Protein AF-A0A645DAQ2-F1 (afdb_monomer_lite)

Sequence (204 aa):
MEKQSRIVRIVEQVYRLVIGSLLYWKTLVFSGGLYGFVDAADRLMAFLSSGEPIVADKTESLPYRKLLSFIWCALCSIFLAGDLYIANDKDTEVTLFLWITATTAFVLYHIFLVTLIVLEKENERPLSNRMHYAQTLDHMFRNPTKCVYIMVLSGSAVLVGFFNPILFVFLVPGLYWWLVTKGMGQQKKQFKKEVQCDKLHPYQ

Foldseek 3Di:
DDPDDPVNVVVVLQVLLLVLLVQLVVQCVVCPNLLRNLVSLLQSLVCLQPVDNDDDDDDPDQVCSNVLSVVRVVLVVQLVVLVVVCVVVPPNPVSVVSNVVSVVVNLVSQLLSLLLSLVCVVDPDPDPSVVSSVVSVVVCVVCVVLSVVLSVLVVVLVVCCVVPVPCSSRRNVSVSSVCNCVSVPVVVVSVVVVVVVVVVPDDD

Structure (mmCIF, N/CA/C/O backbone):
data_AF-A0A645DAQ2-F1
#
_entry.id   AF-A0A645DAQ2-F1
#
loop_
_atom_site.group_PDB
_atom_site.id
_atom_site.type_symbol
_atom_site.label_atom_id
_atom_site.label_alt_id
_atom_site.label_comp_id
_atom_site.label_asym_id
_atom_site.label_entity_id
_atom_site.label_seq_id
_atom_site.pdbx_PDB_ins_code
_atom_site.Cartn_x
_atom_site.Cartn_y
_atom_site.Cartn_z
_atom_site.occupancy
_atom_site.B_iso_or_equiv
_atom_site.auth_seq_id
_atom_site.auth_comp_id
_atom_site.auth_asym_id
_atom_site.auth_atom_id
_atom_site.pdbx_PDB_model_num
ATOM 1 N N . MET A 1 1 ? -19.516 -5.537 36.846 1.00 40.41 1 MET A N 1
ATOM 2 C CA . MET A 1 1 ? -18.638 -5.338 35.672 1.00 40.41 1 MET A CA 1
ATOM 3 C C . MET A 1 1 ? -17.531 -6.377 35.729 1.00 40.41 1 MET A C 1
ATOM 5 O O . MET A 1 1 ? -16.583 -6.202 36.487 1.00 40.41 1 MET A O 1
ATOM 9 N N . GLU A 1 2 ? -17.677 -7.494 35.016 1.00 44.38 2 GLU A N 1
ATOM 10 C CA . GLU A 1 2 ? -16.616 -8.502 34.940 1.00 44.38 2 GLU A CA 1
ATOM 11 C C . GLU A 1 2 ? -15.382 -7.902 34.260 1.00 44.38 2 GLU A C 1
ATOM 13 O O . GLU A 1 2 ? -15.456 -7.338 33.166 1.00 44.38 2 GLU A O 1
ATOM 18 N N . LYS A 1 3 ? -14.225 -7.998 34.924 1.00 49.91 3 LYS A N 1
ATOM 19 C CA . LYS A 1 3 ? -12.931 -7.687 34.315 1.00 49.91 3 LYS A CA 1
ATOM 20 C C . LYS A 1 3 ? -12.684 -8.723 33.220 1.00 49.91 3 LYS A C 1
ATOM 22 O O . LYS A 1 3 ? -12.130 -9.780 33.500 1.00 49.91 3 LYS A O 1
ATOM 27 N N . GLN A 1 4 ? -13.081 -8.417 31.985 1.00 57.81 4 GLN A N 1
ATOM 28 C CA . GLN A 1 4 ? -12.643 -9.171 30.810 1.00 57.81 4 GLN A CA 1
ATOM 29 C C . GLN A 1 4 ? -11.131 -9.412 30.912 1.00 57.81 4 GLN A C 1
ATOM 31 O O . GLN A 1 4 ? -10.344 -8.463 31.023 1.00 57.81 4 GLN A O 1
ATOM 36 N N . SER A 1 5 ? -10.736 -10.686 30.909 1.00 70.44 5 SER A N 1
ATOM 37 C CA . SER A 1 5 ? -9.334 -11.093 30.950 1.00 70.44 5 SER A CA 1
ATOM 38 C C . SER A 1 5 ? -8.563 -10.437 29.800 1.00 70.44 5 SER A C 1
ATOM 40 O O . SER A 1 5 ? -9.063 -10.350 28.676 1.00 70.44 5 SER A O 1
ATOM 42 N N . ARG A 1 6 ? -7.322 -9.994 30.057 1.00 70.88 6 ARG A N 1
ATOM 43 C CA . ARG A 1 6 ? -6.424 -9.442 29.019 1.00 70.88 6 ARG A CA 1
ATOM 44 C C . ARG A 1 6 ? -6.315 -10.367 27.806 1.00 70.88 6 ARG A C 1
ATOM 46 O O . ARG A 1 6 ? -6.192 -9.879 26.691 1.00 70.88 6 ARG A O 1
ATOM 53 N N . ILE A 1 7 ? -6.389 -11.677 28.032 1.00 75.62 7 ILE A N 1
ATOM 54 C CA . ILE A 1 7 ? -6.308 -12.697 26.985 1.00 75.62 7 ILE A CA 1
ATOM 55 C C . ILE A 1 7 ? -7.523 -12.610 26.058 1.00 75.62 7 ILE A C 1
ATOM 57 O O . ILE A 1 7 ? -7.355 -12.593 24.845 1.00 75.62 7 ILE A O 1
ATOM 61 N N . VAL A 1 8 ? -8.728 -12.461 26.615 1.00 76.06 8 VAL A N 1
ATOM 62 C CA . VAL A 1 8 ? -9.973 -12.347 25.835 1.00 76.06 8 VAL A CA 1
ATOM 63 C C . VAL A 1 8 ? -9.928 -11.118 24.927 1.00 76.06 8 VAL A C 1
ATOM 65 O O . VAL A 1 8 ? -10.218 -11.230 23.741 1.00 76.06 8 VAL A O 1
ATOM 68 N N . ARG A 1 9 ? -9.444 -9.976 25.436 1.00 72.88 9 ARG A N 1
ATOM 69 C CA . ARG A 1 9 ? -9.279 -8.756 24.624 1.00 72.88 9 ARG A CA 1
ATOM 70 C C . ARG A 1 9 ? -8.268 -8.921 23.491 1.00 72.88 9 ARG A C 1
ATOM 72 O O . ARG A 1 9 ? -8.482 -8.395 22.406 1.00 72.88 9 ARG A O 1
ATOM 79 N N . ILE A 1 10 ? -7.165 -9.633 23.732 1.00 78.50 10 ILE A N 1
ATOM 80 C CA . ILE A 1 10 ? -6.154 -9.895 22.697 1.00 78.50 10 ILE A CA 1
ATOM 81 C C . ILE A 1 10 ? -6.738 -10.795 21.607 1.00 78.50 10 ILE A C 1
ATOM 83 O O . ILE A 1 10 ? -6.571 -10.503 20.427 1.00 78.50 10 ILE A O 1
ATOM 87 N N . VAL A 1 11 ? -7.446 -11.859 21.989 1.00 79.50 11 VAL A N 1
ATOM 88 C CA . VAL A 1 11 ? -8.075 -12.787 21.038 1.00 79.50 11 VAL A CA 1
ATOM 89 C C . VAL A 1 11 ? -9.124 -12.069 20.190 1.00 79.50 11 VAL A C 1
ATOM 91 O O . VAL A 1 11 ? -9.118 -12.205 18.970 1.00 79.50 11 VAL A O 1
ATOM 94 N N . GLU A 1 12 ? -9.967 -11.246 20.810 1.00 78.31 12 GLU A N 1
ATOM 95 C CA . GLU A 1 12 ? -10.977 -10.443 20.117 1.00 78.31 12 GLU A CA 1
ATOM 96 C C . GLU A 1 12 ? -10.342 -9.439 19.142 1.00 78.31 12 GLU A C 1
ATOM 98 O O . GLU A 1 12 ? -10.800 -9.269 18.010 1.00 78.31 12 GLU A O 1
ATOM 103 N N . GLN A 1 13 ? -9.219 -8.833 19.531 1.00 77.88 13 GLN A N 1
ATOM 104 C CA . GLN A 1 13 ? -8.477 -7.924 18.668 1.00 77.88 13 GLN A CA 1
ATOM 105 C C . GLN A 1 13 ? -7.838 -8.650 17.476 1.00 77.88 13 GLN A C 1
ATOM 107 O O . GLN A 1 13 ? -7.937 -8.163 16.353 1.00 77.88 13 GLN A O 1
ATOM 112 N N . VAL A 1 14 ? -7.233 -9.824 17.685 1.00 80.44 14 VAL A N 1
ATOM 113 C CA . VAL A 1 14 ? -6.694 -10.656 16.595 1.00 80.44 14 VAL A CA 1
ATOM 114 C C . VAL A 1 14 ? -7.811 -11.086 15.649 1.00 80.44 14 VAL A C 1
ATOM 116 O O . VAL A 1 14 ? -7.672 -10.943 14.437 1.00 80.44 14 VAL A O 1
ATOM 119 N N . TYR A 1 15 ? -8.946 -11.532 16.185 1.00 82.50 15 TYR A N 1
ATOM 120 C CA . TYR A 1 15 ? -10.118 -11.901 15.396 1.00 82.50 15 TYR A CA 1
ATOM 121 C C . TYR A 1 15 ? -10.610 -10.738 14.522 1.00 82.50 15 TYR A C 1
ATOM 123 O O . TYR A 1 15 ? -10.845 -10.909 13.325 1.00 82.50 15 TYR A O 1
ATOM 131 N N . ARG A 1 16 ? -10.662 -9.523 15.081 1.00 78.56 16 ARG A N 1
ATOM 132 C CA . ARG A 1 16 ? -11.023 -8.308 14.339 1.00 78.56 16 ARG A CA 1
ATOM 133 C C . ARG A 1 16 ? -10.022 -7.986 13.225 1.00 78.56 16 ARG A C 1
ATOM 135 O O . ARG A 1 16 ? -10.440 -7.592 12.139 1.00 78.56 16 ARG A O 1
ATOM 142 N N . LEU A 1 17 ? -8.721 -8.194 13.441 1.00 84.19 17 LEU A N 1
ATOM 143 C CA . LEU A 1 17 ? -7.705 -8.027 12.389 1.00 84.19 17 LEU A CA 1
ATOM 144 C C . LEU A 1 17 ? -7.854 -9.068 11.272 1.00 84.19 17 LEU A C 1
ATOM 146 O O . LEU A 1 17 ? -7.689 -8.728 10.099 1.00 84.19 17 LEU A O 1
ATOM 150 N N . VAL A 1 18 ? -8.203 -10.309 11.617 1.00 84.62 18 VAL A N 1
ATOM 151 C CA . VAL A 1 18 ? -8.418 -11.378 10.633 1.00 84.62 18 VAL A CA 1
ATOM 152 C C . VAL A 1 18 ? -9.645 -11.095 9.772 1.00 84.62 18 VAL A C 1
ATOM 154 O O . VAL A 1 18 ? -9.551 -11.107 8.544 1.00 84.62 18 VAL A O 1
ATOM 157 N N . ILE A 1 19 ? -10.780 -10.751 10.387 1.00 84.06 19 ILE A N 1
ATOM 158 C CA . ILE A 1 19 ? -11.988 -10.360 9.644 1.00 84.06 19 ILE A CA 1
ATOM 159 C C . ILE A 1 19 ? -11.724 -9.128 8.787 1.00 84.06 19 ILE A C 1
ATOM 161 O O . ILE A 1 19 ? -12.122 -9.097 7.625 1.00 84.06 19 ILE A O 1
ATOM 165 N N . GLY A 1 20 ? -11.030 -8.128 9.333 1.00 81.25 20 GLY A N 1
ATOM 166 C CA . GLY A 1 20 ? -10.657 -6.936 8.583 1.00 81.25 20 GLY A CA 1
ATOM 167 C C . GLY A 1 20 ? -9.831 -7.280 7.342 1.00 81.25 20 GLY A C 1
ATOM 168 O O . GLY A 1 20 ? -10.117 -6.795 6.250 1.00 81.25 20 GLY A O 1
ATOM 169 N N . SER A 1 21 ? -8.862 -8.186 7.472 1.00 84.44 21 SER A N 1
ATOM 170 C CA . SER A 1 21 ? -8.055 -8.649 6.337 1.00 84.44 21 SER A CA 1
ATOM 171 C C . SER A 1 21 ? -8.902 -9.360 5.281 1.00 84.44 21 SER A C 1
ATOM 173 O O . SER A 1 21 ? -8.777 -9.069 4.093 1.00 84.44 21 SER A O 1
ATOM 175 N N . LEU A 1 22 ? -9.823 -10.233 5.697 1.00 85.56 22 LEU A N 1
ATOM 176 C CA . LEU A 1 22 ? -10.758 -10.893 4.780 1.00 85.56 22 LEU A CA 1
ATOM 177 C C . LEU A 1 22 ? -11.669 -9.888 4.067 1.00 85.56 22 LEU A C 1
ATOM 179 O O . LEU A 1 22 ? -11.893 -10.003 2.862 1.00 85.56 22 LEU A O 1
ATOM 183 N N . LEU A 1 23 ? -12.167 -8.880 4.784 1.00 84.56 23 LEU A N 1
ATOM 184 C CA . LEU A 1 23 ? -13.002 -7.819 4.227 1.00 84.56 23 LEU A CA 1
ATOM 185 C C . LEU A 1 23 ? -12.227 -6.954 3.228 1.00 84.56 23 LEU A C 1
ATOM 187 O O . LEU A 1 23 ? -12.775 -6.593 2.184 1.00 84.56 23 LEU A O 1
ATOM 191 N N . TYR A 1 24 ? -10.956 -6.671 3.511 1.00 85.12 24 TYR A N 1
ATOM 192 C CA . TYR A 1 24 ? -10.060 -5.976 2.594 1.00 85.12 24 TYR A CA 1
ATOM 193 C C . TYR A 1 24 ? -9.889 -6.758 1.295 1.00 85.12 24 TYR A C 1
ATOM 195 O O . TYR A 1 24 ? -10.173 -6.215 0.233 1.00 85.12 24 TYR A O 1
ATOM 203 N N . TRP A 1 25 ? -9.519 -8.041 1.358 1.00 85.62 25 TRP A N 1
ATOM 204 C CA . TRP A 1 25 ? -9.354 -8.870 0.159 1.00 85.62 25 TRP A CA 1
ATOM 205 C C . TRP A 1 25 ? -10.650 -9.047 -0.618 1.00 85.62 25 TRP A C 1
ATOM 207 O O . TRP A 1 25 ? -10.656 -8.911 -1.839 1.00 85.62 25 TRP A O 1
ATOM 217 N N . LYS A 1 26 ? -11.761 -9.285 0.085 1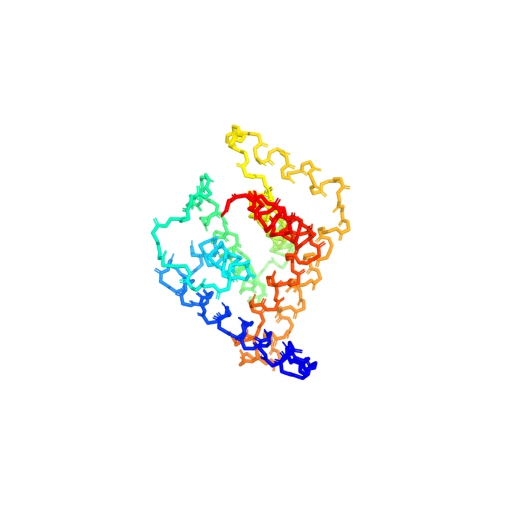.00 85.25 26 LYS A N 1
ATOM 218 C CA . LYS A 1 26 ? -13.090 -9.339 -0.521 1.00 85.25 26 LYS A CA 1
ATOM 219 C C . LYS A 1 26 ? -13.361 -8.054 -1.301 1.00 85.25 26 LYS A C 1
ATOM 221 O O . LYS A 1 26 ? -13.653 -8.110 -2.489 1.00 85.25 26 LYS A O 1
ATOM 226 N N . THR A 1 27 ? -13.221 -6.899 -0.656 1.00 82.50 27 THR A N 1
ATOM 227 C CA . THR A 1 27 ? -13.472 -5.598 -1.292 1.00 82.50 27 THR A CA 1
ATOM 228 C C . THR A 1 27 ? -12.516 -5.353 -2.453 1.00 82.50 27 THR A C 1
ATOM 230 O O . THR A 1 27 ? -12.951 -4.929 -3.514 1.00 82.50 27 THR A O 1
ATOM 233 N N . LEU A 1 28 ? -11.234 -5.678 -2.291 1.00 83.62 28 LEU A N 1
ATOM 234 C CA . LEU A 1 28 ? -10.231 -5.546 -3.339 1.00 83.62 28 LEU A CA 1
ATOM 235 C C . LEU A 1 28 ? -10.656 -6.323 -4.592 1.00 83.62 28 LEU A C 1
ATOM 237 O O . LEU A 1 28 ? -10.711 -5.748 -5.672 1.00 83.62 28 LEU A O 1
ATOM 241 N N . VAL A 1 29 ? -11.019 -7.601 -4.445 1.00 83.69 29 VAL A N 1
ATOM 242 C CA . VAL A 1 29 ? -11.447 -8.462 -5.560 1.00 83.69 29 VAL A CA 1
ATOM 243 C C . VAL A 1 29 ? -12.741 -7.948 -6.195 1.00 83.69 29 VAL A C 1
ATOM 245 O O . VAL A 1 29 ? -12.797 -7.789 -7.413 1.00 83.69 29 VAL A O 1
ATOM 248 N N . PHE A 1 30 ? -13.760 -7.629 -5.391 1.00 81.62 30 PHE A N 1
ATOM 249 C CA . PHE A 1 30 ? -15.055 -7.155 -5.900 1.00 81.62 30 PHE A CA 1
ATOM 250 C C . PHE A 1 30 ? -14.991 -5.763 -6.544 1.00 81.62 30 PHE A C 1
ATOM 252 O O . PHE A 1 30 ? -15.791 -5.470 -7.430 1.00 81.62 30 PHE A O 1
ATOM 259 N N . SER A 1 31 ? -14.030 -4.926 -6.154 1.00 75.50 31 SER A N 1
ATOM 260 C CA . SER A 1 31 ? -13.847 -3.574 -6.692 1.00 75.50 31 SER A CA 1
ATOM 261 C C . SER A 1 31 ? -12.818 -3.504 -7.833 1.00 75.50 31 SER A C 1
ATOM 263 O O . SER A 1 31 ? -12.385 -2.411 -8.197 1.00 75.50 31 SER A O 1
ATOM 265 N N . GLY A 1 32 ? -12.436 -4.645 -8.425 1.00 73.69 32 GLY A N 1
ATOM 266 C CA . GLY A 1 32 ? -11.578 -4.704 -9.617 1.00 73.69 32 GLY A CA 1
ATOM 267 C C . GLY A 1 32 ? -10.089 -4.940 -9.343 1.00 73.69 32 GLY A C 1
ATOM 268 O O . GLY A 1 32 ? -9.238 -4.508 -10.121 1.00 73.69 32 GLY A O 1
ATOM 269 N N . GLY A 1 33 ? -9.747 -5.595 -8.233 1.00 77.44 33 GLY A N 1
ATOM 270 C CA . GLY A 1 33 ? -8.376 -5.939 -7.856 1.00 77.44 33 GLY A CA 1
ATOM 271 C C . GLY A 1 33 ? -7.529 -4.697 -7.577 1.00 77.44 33 GLY A C 1
ATOM 272 O O . GLY A 1 33 ? -7.784 -3.955 -6.629 1.00 77.44 33 GLY A O 1
ATOM 273 N N . LEU A 1 34 ? -6.530 -4.445 -8.427 1.00 67.06 34 LEU A N 1
ATOM 274 C CA . LEU A 1 34 ? -5.630 -3.287 -8.322 1.00 67.06 34 LEU A CA 1
ATOM 275 C C . LEU A 1 34 ? -6.373 -1.941 -8.361 1.00 67.06 34 LEU A C 1
ATOM 277 O O . LEU A 1 34 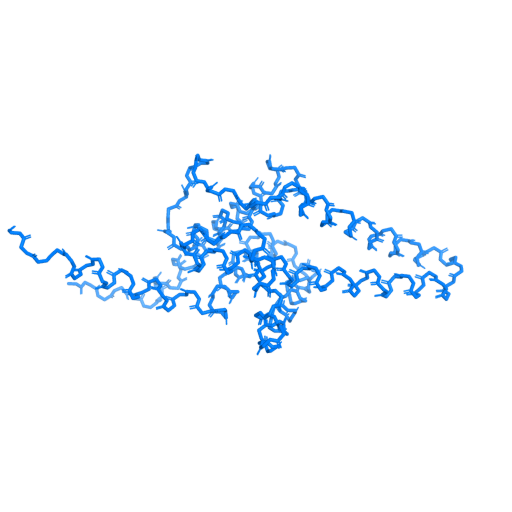? -5.983 -1.010 -7.658 1.00 67.06 34 LEU A O 1
ATOM 281 N N . TYR A 1 35 ? -7.482 -1.851 -9.103 1.00 68.88 35 TYR A N 1
ATOM 282 C CA . TYR A 1 35 ? -8.333 -0.653 -9.138 1.00 68.88 35 TYR A CA 1
ATOM 283 C C . TYR A 1 35 ? -9.180 -0.472 -7.867 1.00 68.88 35 TYR A C 1
ATOM 285 O O . TYR A 1 35 ? -9.716 0.607 -7.617 1.00 68.88 35 TYR A O 1
ATOM 293 N N . GLY A 1 36 ? -9.299 -1.523 -7.054 1.00 75.19 36 GLY A N 1
ATOM 294 C CA . GLY A 1 36 ? -10.088 -1.553 -5.829 1.00 75.19 36 GLY A CA 1
ATOM 295 C C . GLY A 1 36 ? -9.327 -1.124 -4.577 1.00 75.19 36 GLY A C 1
ATOM 296 O O . GLY A 1 36 ? -9.942 -1.057 -3.516 1.00 75.19 36 GLY A O 1
ATOM 297 N N . PHE A 1 37 ? -8.022 -0.823 -4.668 1.00 80.06 37 PHE A N 1
ATOM 298 C CA . PHE A 1 37 ? -7.170 -0.542 -3.501 1.00 80.06 37 PHE A CA 1
ATOM 299 C C . PHE A 1 37 ? -7.763 0.523 -2.573 1.00 80.06 37 PHE A C 1
ATOM 301 O O . PHE A 1 37 ? -7.920 0.292 -1.376 1.00 80.06 37 PHE A O 1
ATOM 308 N N . VAL A 1 38 ? -8.150 1.669 -3.139 1.00 80.06 38 VAL A N 1
ATOM 309 C CA . VAL A 1 38 ? -8.702 2.789 -2.367 1.00 80.06 38 VAL A CA 1
ATOM 310 C C . VAL A 1 38 ? -10.026 2.405 -1.689 1.00 80.06 38 VAL A C 1
ATOM 312 O O . VAL A 1 38 ? -10.263 2.808 -0.557 1.00 80.06 38 VAL A O 1
ATOM 315 N N . ASP A 1 39 ? -10.860 1.577 -2.335 1.00 77.56 39 ASP A N 1
ATOM 316 C CA . ASP A 1 39 ? -12.107 1.057 -1.738 1.00 77.56 39 ASP A CA 1
ATOM 317 C C . ASP A 1 39 ? -11.826 0.137 -0.557 1.00 77.56 39 ASP A C 1
ATOM 319 O O . ASP A 1 39 ? -12.419 0.256 0.510 1.00 77.56 39 ASP A O 1
ATOM 323 N N . ALA A 1 40 ? -10.910 -0.807 -0.769 1.00 82.69 40 ALA A N 1
ATOM 324 C CA . ALA A 1 40 ? -10.563 -1.810 0.217 1.00 82.69 40 ALA A CA 1
ATOM 325 C C . ALA A 1 40 ? -9.953 -1.153 1.460 1.00 82.69 40 ALA A C 1
ATOM 327 O O . ALA A 1 40 ? -10.306 -1.519 2.581 1.00 82.69 40 ALA A O 1
ATOM 328 N N . ALA A 1 41 ? -9.091 -0.153 1.262 1.00 81.44 41 ALA A N 1
ATOM 329 C CA . ALA A 1 41 ? -8.494 0.632 2.333 1.00 81.44 41 ALA A CA 1
ATOM 330 C C . ALA A 1 41 ? -9.539 1.440 3.117 1.00 81.44 41 ALA A C 1
ATOM 332 O O . ALA A 1 41 ? -9.560 1.372 4.346 1.00 81.44 41 ALA A O 1
ATOM 333 N N . ASP A 1 42 ? -10.429 2.155 2.424 1.00 77.50 42 ASP A N 1
ATOM 334 C CA . ASP A 1 42 ? -11.468 2.977 3.053 1.00 77.50 42 ASP A CA 1
ATOM 335 C C . ASP A 1 42 ? -12.442 2.128 3.890 1.00 77.50 42 ASP A C 1
ATOM 337 O O . ASP A 1 42 ? -12.666 2.393 5.077 1.00 77.50 42 ASP A O 1
ATOM 341 N N . ARG A 1 43 ? -12.947 1.024 3.323 1.00 77.00 43 ARG A N 1
ATOM 342 C CA . ARG A 1 43 ? -13.850 0.109 4.040 1.00 77.00 43 ARG A CA 1
ATOM 343 C C . ARG A 1 43 ? -13.176 -0.583 5.216 1.00 77.00 43 ARG A C 1
ATOM 345 O O . ARG A 1 43 ? -13.806 -0.759 6.260 1.00 77.00 43 ARG A O 1
ATOM 352 N N . LEU A 1 44 ? -11.904 -0.961 5.077 1.00 80.88 44 LEU A N 1
ATOM 353 C CA . LEU A 1 44 ? -11.165 -1.567 6.178 1.00 80.88 44 LEU A CA 1
ATOM 354 C C . LEU A 1 44 ? -10.923 -0.564 7.312 1.00 80.88 44 LEU A C 1
ATOM 356 O O . LEU A 1 44 ? -11.127 -0.913 8.473 1.00 80.88 44 LEU A O 1
ATOM 360 N N . MET A 1 45 ? -10.560 0.685 7.011 1.00 75.25 45 MET A N 1
ATOM 361 C CA . MET A 1 45 ? -10.464 1.720 8.047 1.00 75.25 45 MET A CA 1
ATOM 362 C C . MET A 1 45 ? -11.797 1.922 8.763 1.00 75.25 45 MET A C 1
ATOM 364 O O . MET A 1 45 ? -11.839 1.955 9.992 1.00 75.25 45 MET A O 1
ATOM 368 N N . ALA A 1 46 ? -12.895 1.996 8.011 1.00 72.62 46 ALA A N 1
ATOM 369 C CA . ALA A 1 46 ? -14.220 2.178 8.582 1.00 72.62 46 ALA A CA 1
ATOM 370 C C . ALA A 1 46 ? -14.619 1.005 9.508 1.00 72.62 46 ALA A C 1
ATOM 372 O O . ALA A 1 46 ? -15.154 1.234 10.596 1.00 72.62 46 ALA A O 1
ATOM 373 N N . PHE A 1 47 ? -14.279 -0.236 9.144 1.00 76.38 47 PHE A N 1
ATOM 374 C CA . PHE A 1 47 ? -14.477 -1.432 9.974 1.00 76.38 47 PHE A CA 1
ATOM 375 C C . PHE A 1 47 ? -13.597 -1.443 11.242 1.00 76.38 47 PHE A C 1
ATOM 377 O O . PHE A 1 47 ? -14.060 -1.730 12.354 1.00 76.38 47 PHE A O 1
ATOM 384 N N . LEU A 1 48 ? -12.314 -1.092 11.106 1.00 74.25 48 LEU A N 1
ATOM 385 C CA . LEU A 1 48 ? -11.381 -1.007 12.236 1.00 74.25 48 LEU A CA 1
ATOM 386 C C . LEU A 1 48 ? -11.756 0.101 13.227 1.00 74.25 48 LEU A C 1
ATOM 388 O O . LEU A 1 48 ? -11.423 -0.013 14.406 1.00 74.25 48 LEU A O 1
ATOM 392 N N . SER A 1 49 ? -12.478 1.126 12.777 1.00 68.56 49 SER A N 1
ATOM 393 C CA . SER A 1 49 ? -13.036 2.172 13.633 1.00 68.56 49 SER A CA 1
ATOM 394 C C . SER A 1 49 ? -14.364 1.779 14.285 1.00 68.56 49 SER A C 1
ATOM 396 O O . SER A 1 49 ? -14.464 1.837 15.503 1.00 68.56 49 SER A O 1
ATOM 398 N N . SER A 1 50 ? -15.364 1.345 13.515 1.00 64.50 50 SER A N 1
ATOM 399 C CA . SER A 1 50 ? -16.745 1.150 14.008 1.00 64.50 50 SER A CA 1
ATOM 400 C C . SER A 1 50 ? -17.008 -0.210 14.660 1.00 64.50 50 SER A C 1
ATOM 402 O O . SER A 1 50 ? -17.870 -0.325 15.518 1.00 64.50 50 SER A O 1
ATOM 404 N N . GLY A 1 51 ? -16.268 -1.252 14.275 1.00 58.44 51 GLY A N 1
ATOM 405 C CA . GLY A 1 51 ? -16.450 -2.610 14.810 1.00 58.44 51 GLY A CA 1
ATOM 406 C C . GLY A 1 51 ? -17.566 -3.388 14.133 1.00 58.44 51 GLY A C 1
ATOM 407 O O . GLY A 1 51 ? -17.623 -4.606 14.284 1.00 58.44 51 GLY A O 1
ATOM 408 N N . GLU A 1 52 ? -18.368 -2.719 13.310 1.00 55.12 52 GLU A N 1
ATOM 409 C CA . GLU A 1 52 ? -19.400 -3.338 12.498 1.00 55.12 52 GLU A CA 1
ATOM 410 C C . GLU A 1 52 ? -18.956 -3.424 11.032 1.00 55.12 52 GLU A C 1
ATOM 412 O O . GLU A 1 52 ? -18.336 -2.492 10.504 1.00 55.12 52 GLU A O 1
ATOM 417 N N . PRO A 1 53 ? -19.243 -4.540 10.337 1.00 52.06 53 PRO A N 1
ATOM 418 C CA . PRO A 1 53 ? -19.055 -4.628 8.897 1.00 52.06 53 PRO A CA 1
ATOM 419 C C . PRO A 1 53 ? -20.034 -3.665 8.219 1.00 52.06 53 PRO A C 1
ATOM 421 O O . PRO A 1 53 ? -21.205 -3.982 8.029 1.00 52.06 53 PRO A O 1
ATOM 424 N N . ILE A 1 54 ? -19.556 -2.470 7.872 1.00 54.91 54 ILE A N 1
ATOM 425 C CA . ILE A 1 54 ? -20.381 -1.447 7.229 1.00 54.91 54 ILE A CA 1
ATOM 426 C C . ILE A 1 54 ? -20.858 -1.981 5.873 1.00 54.91 54 ILE A C 1
ATOM 428 O O . ILE A 1 54 ? -20.065 -2.274 4.973 1.00 54.91 54 ILE A O 1
ATOM 432 N N . VAL A 1 55 ? -22.179 -2.134 5.757 1.00 48.16 55 VAL A N 1
ATOM 433 C CA . VAL A 1 55 ? -22.878 -2.492 4.521 1.00 48.16 55 VAL A CA 1
ATOM 434 C C . VAL A 1 55 ? -22.630 -1.391 3.488 1.00 48.16 55 VAL A C 1
ATOM 436 O O . VAL A 1 55 ? -22.599 -0.209 3.819 1.00 48.16 55 VAL A O 1
ATOM 439 N N . ALA A 1 56 ? -22.415 -1.814 2.244 1.00 45.12 56 ALA A N 1
ATOM 440 C CA . ALA A 1 56 ? -21.768 -1.120 1.128 1.00 45.12 56 ALA A CA 1
ATOM 441 C C . ALA A 1 56 ? -22.321 0.254 0.674 1.00 45.12 56 ALA A C 1
ATOM 443 O O . ALA A 1 56 ? -21.897 0.729 -0.376 1.00 45.12 56 ALA A O 1
ATOM 444 N N . ASP A 1 57 ? -23.223 0.904 1.409 1.00 37.16 57 ASP A N 1
ATOM 445 C CA . ASP A 1 57 ? -24.089 1.946 0.844 1.00 37.16 57 ASP A CA 1
ATOM 446 C C . ASP A 1 57 ? -23.735 3.402 1.183 1.00 37.16 57 ASP A C 1
ATOM 448 O O . ASP A 1 57 ? -24.322 4.309 0.598 1.00 37.16 57 ASP A O 1
ATOM 452 N N . LYS A 1 58 ? -22.795 3.691 2.097 1.00 43.12 58 LYS A N 1
ATOM 453 C CA . LYS A 1 58 ? -22.521 5.090 2.510 1.00 43.12 58 LYS A CA 1
ATOM 454 C C . LYS A 1 58 ? -21.071 5.396 2.893 1.00 43.12 58 LYS A C 1
ATOM 456 O O . LYS A 1 58 ? -20.812 6.018 3.918 1.00 43.12 58 LYS A O 1
ATOM 461 N N . THR A 1 59 ? -20.100 5.006 2.077 1.00 47.84 59 THR A N 1
ATOM 462 C CA . THR A 1 59 ? -18.791 5.682 2.120 1.00 47.84 59 THR A CA 1
ATOM 463 C C . THR A 1 59 ? -18.850 6.884 1.189 1.00 47.84 59 THR A C 1
ATOM 465 O O . THR A 1 59 ? -18.862 6.708 -0.030 1.00 47.84 59 THR A O 1
ATOM 468 N N . GLU A 1 60 ? -18.935 8.091 1.763 1.00 48.66 60 GLU A N 1
ATOM 469 C CA . GLU A 1 60 ? -18.656 9.335 1.039 1.00 48.66 60 GLU A CA 1
ATOM 470 C C . GLU A 1 60 ? -17.331 9.154 0.299 1.00 48.66 60 GLU A C 1
ATOM 472 O O . GLU A 1 60 ? -16.288 8.890 0.894 1.00 48.66 60 GLU A O 1
ATOM 477 N N . SER A 1 61 ? -17.413 9.137 -1.027 1.00 55.31 61 SER A N 1
ATOM 478 C CA . SER A 1 61 ? -16.311 8.707 -1.869 1.00 55.31 61 SER A CA 1
ATOM 479 C C . SER A 1 61 ? -15.233 9.779 -1.918 1.00 55.31 61 SER A C 1
ATOM 481 O O . SER A 1 61 ? -15.545 10.908 -2.306 1.00 55.31 61 SER A O 1
ATOM 483 N N . LEU A 1 62 ? -13.977 9.387 -1.675 1.00 62.69 62 LEU A N 1
ATOM 484 C CA . LEU A 1 62 ? -12.795 10.177 -2.033 1.00 62.69 62 LEU A CA 1
ATOM 485 C C . LEU A 1 62 ? -13.002 10.877 -3.383 1.00 62.69 62 LEU A C 1
ATOM 487 O O . LEU A 1 62 ? -13.250 10.190 -4.392 1.00 62.69 62 LEU A O 1
ATOM 491 N N . PRO A 1 63 ? -12.881 12.214 -3.459 1.00 63.47 63 PRO A N 1
ATOM 492 C CA . PRO A 1 63 ? -12.908 12.893 -4.741 1.00 63.47 63 PRO A CA 1
ATOM 493 C C . PRO A 1 63 ? -11.794 12.319 -5.629 1.00 63.47 63 PRO A C 1
ATOM 495 O O . PRO A 1 63 ? -10.701 11.988 -5.170 1.00 63.47 63 PRO A O 1
ATOM 498 N N . TYR A 1 64 ? -12.093 12.131 -6.917 1.00 68.81 64 TYR A N 1
ATOM 499 C CA . TYR A 1 64 ? -11.175 11.551 -7.909 1.00 68.81 64 TYR A CA 1
ATOM 500 C C . TYR A 1 64 ? -10.665 10.126 -7.606 1.00 68.81 64 TYR A C 1
ATOM 502 O O . TYR A 1 64 ? -9.673 9.688 -8.189 1.00 68.81 64 TYR A O 1
ATOM 510 N N . ARG A 1 65 ? -11.369 9.341 -6.781 1.00 71.31 65 ARG A N 1
ATOM 511 C CA . ARG A 1 65 ? -11.002 7.952 -6.439 1.00 71.31 65 ARG A CA 1
ATOM 512 C C . ARG A 1 65 ? -10.674 7.052 -7.640 1.00 71.31 65 ARG A C 1
ATOM 514 O O . ARG A 1 65 ? -9.724 6.271 -7.578 1.00 71.31 65 ARG A O 1
ATOM 521 N N . LYS A 1 66 ? -11.424 7.167 -8.743 1.00 74.38 66 LYS A N 1
ATOM 522 C CA . LYS A 1 66 ? -11.157 6.408 -9.983 1.00 74.38 66 LYS A CA 1
ATOM 523 C C . LYS A 1 66 ? -9.812 6.786 -10.609 1.00 74.38 66 LYS A C 1
ATOM 525 O O . LYS A 1 66 ? -9.071 5.905 -11.025 1.00 74.38 66 LYS A O 1
ATOM 530 N N . LEU A 1 67 ? -9.487 8.080 -10.627 1.00 77.56 67 LEU A N 1
ATOM 531 C CA . LEU A 1 67 ? -8.217 8.585 -11.147 1.00 77.56 67 LEU A CA 1
ATOM 532 C C . LEU A 1 67 ? -7.047 8.137 -10.265 1.00 77.56 67 LEU A C 1
ATOM 534 O O . LEU A 1 67 ? -6.039 7.672 -10.783 1.00 77.56 67 LEU A O 1
ATOM 538 N N . LEU A 1 68 ? -7.203 8.208 -8.941 1.00 80.19 68 LEU A N 1
ATOM 539 C CA . LEU A 1 68 ? -6.185 7.741 -7.998 1.00 80.19 68 LEU A CA 1
ATOM 540 C C . LEU A 1 68 ? -5.898 6.241 -8.163 1.00 80.19 68 LEU A C 1
ATOM 542 O O . LEU A 1 68 ? -4.749 5.816 -8.238 1.00 80.19 68 LEU A O 1
ATOM 546 N N . SER A 1 69 ? -6.954 5.441 -8.304 1.00 77.81 69 SER A N 1
ATOM 547 C CA . SER A 1 69 ? -6.828 3.995 -8.516 1.00 77.81 69 SER A CA 1
ATOM 548 C C . SER A 1 69 ? -6.223 3.662 -9.887 1.00 77.81 69 SER A C 1
ATOM 550 O O . SER A 1 69 ? -5.474 2.698 -10.018 1.00 77.81 69 SER A O 1
ATOM 552 N N . PHE A 1 70 ? -6.503 4.479 -10.907 1.00 80.75 70 PHE A N 1
ATOM 553 C CA . PHE A 1 70 ? -5.885 4.355 -12.226 1.00 80.75 70 PHE A CA 1
ATOM 554 C C . PHE A 1 70 ? -4.380 4.648 -12.187 1.00 80.75 70 PHE A C 1
ATOM 556 O O . PHE A 1 70 ? -3.600 3.847 -12.696 1.00 80.75 70 PHE A O 1
ATOM 563 N N . ILE A 1 71 ? -3.965 5.747 -11.543 1.00 82.75 71 ILE A N 1
ATOM 564 C CA . ILE A 1 71 ? -2.545 6.104 -11.381 1.00 82.75 71 ILE A CA 1
ATOM 565 C C . ILE A 1 71 ? -1.814 5.014 -10.592 1.00 82.75 71 ILE A C 1
ATOM 567 O O . ILE A 1 71 ? -0.730 4.596 -10.990 1.00 82.75 71 ILE A O 1
ATOM 571 N N . TRP A 1 72 ? -2.432 4.503 -9.523 1.00 81.12 72 TRP A N 1
ATOM 572 C CA . TRP A 1 72 ? -1.902 3.377 -8.753 1.00 81.12 72 TRP A CA 1
ATOM 573 C C . TRP A 1 72 ? -1.649 2.148 -9.633 1.00 81.12 72 TRP A C 1
ATOM 575 O O . TRP A 1 72 ? -0.540 1.618 -9.663 1.00 81.12 72 TRP A O 1
ATOM 585 N N . CYS A 1 73 ? -2.654 1.732 -10.406 1.00 81.75 73 CYS A N 1
ATOM 586 C CA . CYS A 1 73 ? -2.546 0.573 -11.288 1.00 81.75 73 CYS A CA 1
ATOM 587 C C . CYS A 1 73 ? -1.484 0.769 -12.381 1.00 81.75 73 CYS A C 1
ATOM 589 O O . CYS A 1 73 ? -0.728 -0.159 -12.678 1.00 81.75 73 CYS A O 1
ATOM 591 N N . ALA A 1 74 ? -1.402 1.968 -12.966 1.00 82.38 74 ALA A N 1
ATOM 592 C CA . ALA A 1 74 ? -0.395 2.299 -13.968 1.00 82.38 74 ALA A CA 1
ATOM 593 C C . ALA A 1 74 ? 1.024 2.203 -13.385 1.00 82.38 74 ALA A C 1
ATOM 595 O O . ALA A 1 74 ? 1.885 1.557 -13.978 1.00 82.38 74 ALA A O 1
ATOM 596 N N . LEU A 1 75 ? 1.252 2.764 -12.193 1.00 81.81 75 LEU A N 1
ATOM 597 C CA . LEU A 1 75 ? 2.549 2.693 -11.517 1.00 81.81 75 LEU A CA 1
ATOM 598 C C . LEU A 1 75 ? 2.920 1.256 -11.124 1.00 81.81 75 LEU A C 1
ATOM 600 O O . LEU A 1 75 ? 4.057 0.851 -11.357 1.00 81.81 75 LEU A O 1
ATOM 604 N N . CYS A 1 76 ? 1.974 0.458 -10.613 1.00 80.50 76 CYS A N 1
ATOM 605 C CA . CYS A 1 76 ? 2.202 -0.970 -10.358 1.00 80.50 76 CYS A CA 1
ATOM 606 C C . CYS A 1 76 ? 2.598 -1.725 -11.633 1.00 80.50 76 CYS A C 1
ATOM 608 O O . CYS A 1 76 ? 3.504 -2.553 -11.604 1.00 80.50 76 CYS A O 1
ATOM 610 N N . SER A 1 77 ? 1.935 -1.435 -12.754 1.00 80.69 77 SER A N 1
ATOM 611 C CA . SER A 1 77 ? 2.208 -2.100 -14.032 1.00 80.69 77 SER A CA 1
ATOM 612 C C . SER A 1 77 ? 3.595 -1.740 -14.567 1.00 80.69 77 SER A C 1
ATOM 614 O O . SER A 1 77 ? 4.312 -2.622 -15.028 1.00 80.69 77 SER A O 1
ATOM 616 N N . ILE A 1 78 ? 4.001 -0.469 -14.457 1.00 80.88 78 ILE A N 1
ATOM 617 C CA . ILE A 1 78 ? 5.345 -0.006 -14.842 1.00 80.88 78 ILE A CA 1
ATOM 618 C C . ILE A 1 78 ? 6.414 -0.656 -13.956 1.00 80.88 78 ILE A C 1
ATOM 620 O O . ILE A 1 78 ? 7.434 -1.110 -14.469 1.00 80.88 78 ILE A O 1
ATOM 624 N N . PHE A 1 79 ? 6.173 -0.738 -12.645 1.00 79.50 79 PHE A N 1
ATOM 625 C CA . PHE A 1 79 ? 7.086 -1.388 -11.705 1.00 79.50 79 PHE A CA 1
ATOM 626 C C . PHE A 1 79 ? 7.307 -2.869 -12.055 1.00 79.50 79 PHE A C 1
ATOM 628 O O . PHE A 1 79 ? 8.450 -3.301 -12.194 1.00 79.50 79 PHE A O 1
ATOM 635 N N . LEU A 1 80 ? 6.222 -3.622 -12.274 1.00 80.75 80 LEU A N 1
ATOM 636 C CA . LEU A 1 80 ? 6.284 -5.036 -12.661 1.00 80.75 80 LEU A CA 1
ATOM 637 C C . LEU A 1 80 ? 6.930 -5.238 -14.037 1.00 80.75 80 LEU A C 1
ATOM 639 O O . LEU A 1 80 ? 7.728 -6.153 -14.216 1.00 80.75 80 LEU A O 1
ATOM 643 N N . ALA A 1 81 ? 6.608 -4.384 -15.011 1.00 79.06 81 ALA A N 1
ATOM 644 C CA . ALA A 1 81 ? 7.209 -4.452 -16.338 1.00 79.06 81 ALA A CA 1
ATOM 645 C C . ALA A 1 81 ? 8.722 -4.206 -16.285 1.00 79.06 81 ALA A C 1
ATOM 647 O O . ALA A 1 81 ? 9.472 -4.906 -16.959 1.00 79.06 81 ALA A O 1
ATOM 648 N N . GLY A 1 82 ? 9.173 -3.249 -15.469 1.00 75.31 82 GLY A N 1
ATOM 649 C CA . GLY A 1 82 ? 10.596 -2.978 -15.284 1.00 75.31 82 GLY A CA 1
ATOM 650 C C . GLY A 1 82 ? 11.334 -4.122 -14.581 1.00 75.31 82 GLY A C 1
ATOM 651 O O . GLY A 1 82 ? 12.420 -4.483 -15.021 1.00 75.31 82 GLY A O 1
ATOM 652 N N . ASP A 1 83 ? 10.724 -4.747 -13.570 1.00 76.25 83 ASP A N 1
ATOM 653 C CA . ASP A 1 83 ? 11.281 -5.933 -12.898 1.00 76.25 83 ASP A CA 1
ATOM 654 C C . ASP A 1 83 ? 11.485 -7.103 -13.883 1.00 76.25 83 ASP A C 1
ATOM 656 O O . ASP A 1 83 ? 12.573 -7.671 -13.991 1.00 76.25 83 ASP A O 1
ATOM 660 N N . LEU A 1 84 ? 10.473 -7.382 -14.713 1.00 78.50 84 LEU A N 1
ATOM 661 C CA . LEU A 1 84 ? 10.550 -8.402 -15.765 1.00 78.50 84 LEU A CA 1
ATOM 662 C C . LEU A 1 84 ? 11.572 -8.065 -16.861 1.00 78.50 84 LEU A C 1
ATOM 664 O O . LEU A 1 84 ? 12.149 -8.971 -17.463 1.00 78.50 84 LEU A O 1
ATOM 668 N N . TYR A 1 85 ? 11.784 -6.783 -17.164 1.00 75.50 85 TYR A N 1
ATOM 669 C CA . TYR A 1 85 ? 12.735 -6.363 -18.194 1.00 75.50 85 TYR A CA 1
ATOM 670 C C . TYR A 1 85 ? 14.185 -6.485 -17.711 1.00 75.50 85 TYR A C 1
ATOM 672 O O . TYR A 1 85 ? 15.034 -6.963 -18.461 1.00 75.50 85 TYR A O 1
ATOM 680 N N . ILE A 1 86 ? 14.447 -6.139 -16.444 1.00 72.00 86 ILE A N 1
ATOM 681 C CA . ILE A 1 86 ? 15.753 -6.327 -15.791 1.00 72.00 86 ILE A CA 1
ATOM 682 C C . ILE A 1 86 ? 16.102 -7.817 -15.709 1.00 72.00 86 ILE A C 1
ATOM 684 O O . ILE A 1 86 ? 17.233 -8.196 -15.998 1.00 72.00 86 ILE A O 1
ATOM 688 N N . ALA A 1 87 ? 15.127 -8.677 -15.405 1.00 69.88 87 ALA A N 1
ATOM 689 C CA . ALA A 1 87 ? 15.328 -10.126 -15.367 1.00 69.88 87 ALA A CA 1
ATOM 690 C C . ALA A 1 87 ? 15.723 -10.745 -16.728 1.00 69.88 87 ALA A C 1
ATOM 692 O O . ALA A 1 87 ? 16.227 -11.865 -16.762 1.00 69.88 87 ALA A O 1
ATOM 693 N N . ASN A 1 88 ? 15.498 -10.034 -17.840 1.00 74.88 88 ASN A N 1
ATOM 694 C CA . ASN A 1 88 ? 15.787 -10.492 -19.204 1.00 74.88 88 ASN A CA 1
ATOM 695 C C . ASN A 1 88 ? 17.058 -9.869 -19.823 1.00 74.88 88 ASN A C 1
ATOM 697 O O . ASN A 1 88 ? 17.265 -10.003 -21.029 1.00 74.88 88 ASN A O 1
ATOM 701 N N . ASP A 1 89 ? 17.899 -9.208 -19.018 1.00 67.06 89 ASP A N 1
ATOM 702 C CA . ASP A 1 89 ? 19.273 -8.787 -19.357 1.00 67.06 89 ASP A CA 1
ATOM 703 C C . ASP A 1 89 ? 19.408 -7.868 -20.599 1.00 67.06 89 ASP A C 1
ATOM 705 O O . ASP A 1 89 ? 20.376 -7.931 -21.358 1.00 67.06 89 ASP A O 1
ATOM 709 N N . LYS A 1 90 ? 18.418 -6.993 -20.834 1.00 60.72 90 LYS A N 1
ATOM 710 C CA . LYS A 1 90 ? 18.423 -6.004 -21.931 1.00 60.72 90 LYS A CA 1
ATOM 711 C C . LYS A 1 90 ? 18.770 -4.604 -21.422 1.00 60.72 90 LYS A C 1
ATOM 713 O O . LYS A 1 90 ? 18.108 -4.122 -20.507 1.00 60.72 90 LYS A O 1
ATOM 718 N N . ASP A 1 91 ? 19.757 -3.955 -22.052 1.00 63.41 91 ASP A N 1
ATOM 719 C CA . ASP A 1 91 ? 20.181 -2.554 -21.847 1.00 63.41 91 ASP A CA 1
ATOM 720 C C . ASP A 1 91 ? 20.042 -2.078 -20.393 1.00 63.41 91 ASP A C 1
ATOM 722 O O . ASP A 1 91 ? 19.139 -1.321 -20.015 1.00 63.41 91 ASP A O 1
ATOM 726 N N . THR A 1 92 ? 20.940 -2.589 -19.559 1.00 70.00 92 THR A N 1
ATOM 727 C CA . THR A 1 92 ? 20.820 -2.598 -18.101 1.00 70.00 92 THR A CA 1
ATOM 728 C C . THR A 1 92 ? 20.853 -1.210 -17.466 1.00 70.00 92 THR A C 1
ATOM 730 O O . THR A 1 92 ? 20.130 -0.990 -16.504 1.00 70.00 92 THR A O 1
ATOM 733 N N . GLU A 1 93 ? 21.600 -0.237 -17.993 1.00 76.12 93 GLU A N 1
ATOM 734 C CA . GLU A 1 93 ? 21.769 1.063 -17.318 1.00 76.12 93 GLU A CA 1
ATOM 735 C C . GLU A 1 93 ? 20.536 1.977 -17.410 1.00 76.12 93 GLU A C 1
ATOM 737 O O . GLU A 1 93 ? 20.041 2.468 -16.392 1.00 76.12 93 GLU A O 1
ATOM 742 N N . VAL A 1 94 ? 20.004 2.189 -18.620 1.00 75.06 94 VAL A N 1
ATOM 743 C CA . VAL A 1 94 ? 18.822 3.046 -18.835 1.00 75.06 94 VAL A CA 1
ATOM 744 C C . VAL A 1 94 ? 17.581 2.402 -18.220 1.00 75.06 94 VAL A C 1
ATOM 746 O O . VAL A 1 94 ? 16.779 3.086 -17.580 1.00 75.06 94 VAL A O 1
ATOM 749 N N . THR A 1 95 ? 17.453 1.079 -18.349 1.00 74.94 95 THR A N 1
ATOM 750 C CA . THR A 1 95 ? 16.374 0.305 -17.726 1.00 74.94 95 THR A CA 1
ATOM 751 C C . THR A 1 95 ? 16.427 0.417 -16.204 1.00 74.94 95 THR A C 1
ATOM 753 O O . THR A 1 95 ? 15.399 0.660 -15.572 1.00 74.94 95 THR A O 1
ATOM 756 N N . LEU A 1 96 ? 17.614 0.311 -15.603 1.00 78.62 96 LEU A N 1
ATOM 757 C CA . LEU A 1 96 ? 17.792 0.407 -14.156 1.00 78.62 96 LEU A CA 1
ATOM 758 C C . LEU A 1 96 ? 17.523 1.825 -13.641 1.00 78.62 96 LEU A C 1
ATOM 760 O O . LEU A 1 96 ? 16.845 1.980 -12.627 1.00 78.62 96 LEU A O 1
ATOM 764 N N . PHE A 1 97 ? 17.950 2.867 -14.361 1.00 80.81 97 PHE A N 1
ATOM 765 C CA . PHE A 1 97 ? 17.597 4.250 -14.024 1.00 80.81 97 PHE A CA 1
ATOM 766 C C . PHE A 1 97 ? 16.077 4.489 -14.066 1.00 80.81 97 PHE A C 1
ATOM 768 O O . PHE A 1 97 ? 15.502 5.052 -13.126 1.00 80.81 97 PHE A O 1
ATOM 775 N N . LEU A 1 98 ? 15.408 4.031 -15.130 1.00 78.38 98 LEU A N 1
ATOM 776 C CA . LEU A 1 98 ? 13.952 4.128 -15.265 1.00 78.38 98 LEU A CA 1
ATOM 777 C C . LEU A 1 98 ? 13.229 3.346 -14.166 1.00 78.38 98 LEU A C 1
ATOM 779 O O . LEU A 1 98 ? 12.258 3.848 -13.600 1.00 78.38 98 LEU A O 1
ATOM 783 N N . TRP A 1 99 ? 13.726 2.162 -13.814 1.00 81.06 99 TRP A N 1
ATOM 784 C CA . TRP A 1 99 ? 13.159 1.343 -12.751 1.00 81.06 99 TRP A CA 1
ATOM 785 C C . TRP A 1 99 ? 13.323 1.985 -11.371 1.00 81.06 99 TRP A C 1
ATOM 787 O O . TRP A 1 99 ? 12.348 2.067 -10.624 1.00 81.06 99 TRP A O 1
ATOM 797 N N . ILE A 1 100 ? 14.502 2.527 -11.044 1.00 83.38 100 ILE A N 1
ATOM 798 C CA . ILE A 1 100 ? 14.722 3.278 -9.795 1.00 83.38 100 ILE A CA 1
ATOM 799 C C . ILE A 1 100 ? 13.771 4.476 -9.721 1.00 83.38 100 ILE A C 1
ATOM 801 O O . ILE A 1 100 ? 13.136 4.710 -8.688 1.00 83.38 100 ILE A O 1
ATOM 805 N N . THR A 1 101 ? 13.633 5.221 -10.819 1.00 83.25 101 THR A N 1
ATOM 806 C CA . THR A 1 101 ? 12.760 6.401 -10.888 1.00 83.25 101 THR A CA 1
ATOM 807 C C . THR A 1 101 ? 11.293 6.017 -10.700 1.00 83.25 101 THR A C 1
ATOM 809 O O . THR A 1 101 ? 10.592 6.621 -9.885 1.00 83.25 101 THR A O 1
ATOM 812 N N . ALA A 1 102 ? 10.837 4.972 -11.394 1.00 82.00 102 ALA A N 1
ATOM 813 C CA . ALA A 1 102 ? 9.478 4.454 -11.280 1.00 82.00 102 ALA A CA 1
ATOM 814 C C . ALA A 1 102 ? 9.183 3.919 -9.872 1.00 82.00 102 ALA A C 1
ATOM 816 O O . ALA A 1 102 ? 8.132 4.219 -9.308 1.00 82.00 102 ALA A O 1
ATOM 817 N N . THR A 1 103 ? 10.129 3.196 -9.270 1.00 80.31 103 THR A N 1
ATOM 818 C CA . THR A 1 103 ? 10.011 2.662 -7.905 1.00 80.31 103 THR A CA 1
ATOM 819 C C . THR A 1 103 ? 9.935 3.789 -6.882 1.00 80.31 103 THR A C 1
ATOM 821 O O . THR A 1 103 ? 9.091 3.770 -5.988 1.00 80.31 103 THR A O 1
ATOM 824 N N . THR A 1 104 ? 10.760 4.823 -7.043 1.00 85.00 104 THR A N 1
ATOM 825 C CA . THR A 1 104 ? 10.739 6.006 -6.174 1.00 85.00 104 THR A CA 1
ATOM 826 C C . THR A 1 104 ? 9.401 6.738 -6.283 1.00 85.00 104 THR A C 1
ATOM 828 O O . THR A 1 104 ? 8.785 7.057 -5.265 1.00 85.00 104 THR A O 1
ATOM 831 N N . ALA A 1 105 ? 8.904 6.953 -7.505 1.00 84.88 105 ALA A N 1
ATOM 832 C CA . ALA A 1 105 ? 7.601 7.569 -7.739 1.00 84.88 105 ALA A CA 1
ATOM 833 C C . ALA A 1 105 ? 6.457 6.734 -7.143 1.00 84.88 105 ALA A C 1
ATOM 835 O O . ALA A 1 105 ? 5.557 7.286 -6.511 1.00 84.88 105 ALA A O 1
ATOM 836 N N . PHE A 1 106 ? 6.519 5.408 -7.284 1.00 85.06 106 PHE A N 1
ATOM 837 C CA . PHE A 1 106 ? 5.552 4.483 -6.704 1.00 85.06 106 PHE A CA 1
ATOM 838 C C . PHE A 1 106 ? 5.519 4.569 -5.174 1.00 85.06 106 PHE A C 1
ATOM 840 O O . PHE A 1 106 ? 4.445 4.724 -4.594 1.00 85.06 106 PHE A O 1
ATOM 847 N N . VAL A 1 107 ? 6.681 4.544 -4.513 1.00 85.50 107 VAL A N 1
ATOM 848 C CA . VAL A 1 107 ? 6.774 4.653 -3.047 1.00 85.50 107 VAL A CA 1
ATOM 849 C C . VAL A 1 107 ? 6.224 5.993 -2.559 1.00 85.50 107 VAL A C 1
ATOM 851 O O . VAL A 1 107 ? 5.422 6.023 -1.625 1.00 85.50 107 VAL A O 1
ATOM 854 N N . LEU A 1 108 ? 6.599 7.101 -3.204 1.00 87.00 108 LEU A N 1
ATOM 855 C CA . LEU A 1 108 ? 6.087 8.429 -2.851 1.00 87.00 108 LEU A CA 1
ATOM 856 C C . LEU A 1 108 ? 4.568 8.514 -3.029 1.00 87.00 108 LEU A C 1
ATOM 858 O O . LEU A 1 108 ? 3.870 9.055 -2.169 1.00 87.00 108 LEU A O 1
ATOM 862 N N . TYR A 1 109 ? 4.049 7.945 -4.116 1.00 86.00 109 TYR A N 1
ATOM 863 C CA . TYR A 1 109 ? 2.621 7.929 -4.395 1.00 86.00 109 TYR A CA 1
ATOM 864 C C . TYR A 1 109 ? 1.840 7.042 -3.415 1.00 86.00 109 TYR A C 1
ATOM 866 O O . TYR A 1 109 ? 0.754 7.423 -2.977 1.00 86.00 109 TYR A O 1
ATOM 874 N N . HIS A 1 110 ? 2.409 5.908 -2.995 1.00 84.38 110 HIS A N 1
ATOM 875 C CA . HIS A 1 110 ? 1.838 5.059 -1.945 1.00 84.38 110 HIS A CA 1
ATOM 876 C C . HIS A 1 110 ? 1.718 5.807 -0.618 1.00 84.38 110 HIS A C 1
ATOM 878 O O . HIS A 1 110 ? 0.643 5.851 -0.021 1.00 84.38 110 HIS A O 1
ATOM 884 N N . ILE A 1 111 ? 2.801 6.457 -0.178 1.00 85.31 111 ILE A N 1
ATOM 885 C CA . ILE A 1 111 ? 2.805 7.251 1.060 1.00 85.31 111 ILE A CA 1
ATOM 886 C C . ILE A 1 111 ? 1.760 8.369 0.974 1.00 85.31 111 ILE A C 1
ATOM 888 O O . ILE A 1 111 ? 1.016 8.587 1.933 1.00 85.31 111 ILE A O 1
ATOM 892 N N . PHE A 1 112 ? 1.661 9.036 -0.178 1.00 85.44 112 PHE A N 1
ATOM 893 C CA . PHE A 1 112 ? 0.645 10.053 -0.428 1.00 85.44 112 PHE A CA 1
ATOM 894 C C . PHE A 1 112 ? -0.777 9.502 -0.319 1.00 85.44 112 PHE A C 1
ATOM 896 O O . PHE A 1 112 ? -1.582 10.079 0.408 1.00 85.44 112 PHE A O 1
ATOM 903 N N . LEU A 1 113 ? -1.084 8.383 -0.980 1.00 82.50 113 LEU A N 1
ATOM 904 C CA . LEU A 1 113 ? -2.407 7.756 -0.932 1.00 82.50 113 LEU A CA 1
ATOM 905 C C . LEU A 1 113 ? -2.793 7.344 0.486 1.00 82.50 113 LEU A C 1
ATOM 907 O O . LEU A 1 113 ? -3.883 7.673 0.945 1.00 82.50 113 LEU A O 1
ATOM 911 N N . VAL A 1 114 ? -1.896 6.659 1.195 1.00 83.31 114 VAL A N 1
ATOM 912 C CA . VAL A 1 114 ? -2.124 6.236 2.582 1.00 83.31 114 VAL A CA 1
ATOM 913 C C . VAL A 1 114 ? -2.396 7.452 3.467 1.00 83.31 114 VAL A C 1
ATOM 915 O O . VAL A 1 114 ? -3.356 7.461 4.236 1.00 83.31 114 VAL A O 1
ATOM 918 N N . THR A 1 115 ? -1.588 8.504 3.322 1.00 81.75 115 THR A N 1
ATOM 919 C CA . THR A 1 115 ? -1.731 9.733 4.108 1.00 81.75 115 THR A CA 1
ATOM 920 C C . THR A 1 115 ? -3.037 10.457 3.790 1.00 81.75 115 THR A C 1
ATOM 922 O O . THR A 1 115 ? -3.699 10.923 4.714 1.00 81.75 115 THR A O 1
ATOM 925 N N . LEU A 1 116 ? -3.435 10.504 2.515 1.00 81.12 116 LEU A N 1
ATOM 926 C CA . LEU A 1 116 ? -4.682 11.110 2.049 1.00 81.12 116 LEU A CA 1
ATOM 927 C C . LEU A 1 116 ? -5.909 10.42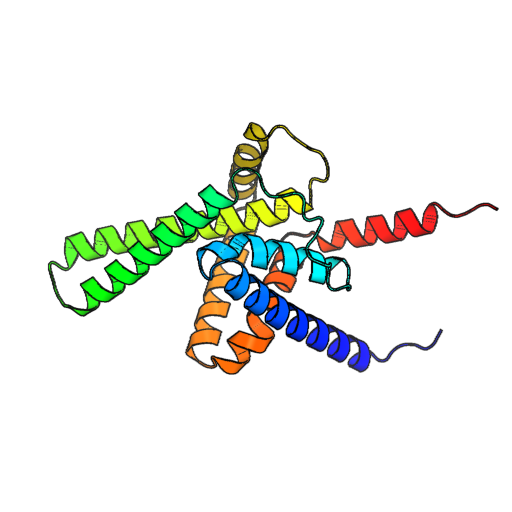7 2.664 1.00 81.12 116 LEU A C 1
ATOM 929 O O . LEU A 1 116 ? -6.747 11.113 3.243 1.00 81.12 116 LEU A O 1
ATOM 933 N N . ILE A 1 117 ? -5.993 9.093 2.577 1.00 77.38 117 ILE A N 1
ATOM 934 C CA . ILE A 1 117 ? -7.142 8.327 3.094 1.00 77.38 117 ILE A CA 1
ATOM 935 C C . ILE A 1 117 ? -7.273 8.534 4.613 1.00 77.38 117 ILE A C 1
ATOM 937 O O . ILE A 1 117 ? -8.368 8.712 5.145 1.00 77.38 117 ILE A O 1
ATOM 941 N N . VAL A 1 118 ? -6.145 8.568 5.326 1.00 76.19 118 VAL A N 1
ATOM 942 C CA . VAL A 1 118 ? -6.139 8.808 6.774 1.00 76.19 118 VAL A CA 1
ATOM 943 C C . VAL A 1 118 ? -6.544 10.248 7.120 1.00 76.19 118 VAL A C 1
ATOM 945 O O . VAL A 1 118 ? -7.321 10.460 8.050 1.00 76.19 118 VAL A O 1
ATOM 948 N N . LEU A 1 119 ? -6.048 11.250 6.394 1.00 75.12 119 LEU A N 1
ATOM 949 C CA . LEU A 1 119 ? -6.387 12.657 6.648 1.00 75.12 119 LEU A CA 1
ATOM 950 C C . LEU A 1 119 ? -7.852 12.974 6.363 1.00 75.12 119 LEU A C 1
ATOM 952 O O . LEU A 1 119 ? -8.464 13.730 7.114 1.00 75.12 119 LEU A O 1
ATOM 956 N N . GLU A 1 120 ? -8.419 12.395 5.311 1.00 72.44 120 GLU A N 1
ATOM 957 C CA . GLU A 1 120 ? -9.830 12.573 4.975 1.00 72.44 120 GLU A CA 1
ATOM 958 C C . GLU A 1 120 ? -10.740 12.032 6.085 1.00 72.44 120 GLU A C 1
ATOM 960 O O . GLU A 1 120 ? -11.641 12.728 6.542 1.00 72.44 120 GLU A O 1
ATOM 965 N N . LYS A 1 121 ? -10.440 10.845 6.626 1.00 67.62 121 LYS A N 1
ATOM 966 C CA . LYS A 1 121 ? -11.163 10.307 7.792 1.00 67.62 121 LYS A CA 1
ATOM 967 C C . LYS A 1 121 ? -10.980 11.139 9.064 1.00 67.62 121 LYS A C 1
ATOM 969 O O . LYS A 1 121 ? -11.804 11.056 9.972 1.00 67.62 121 LYS A O 1
ATOM 974 N N . GLU A 1 122 ? -9.898 11.907 9.173 1.00 66.56 122 GLU A N 1
ATOM 975 C CA . GLU A 1 122 ? -9.637 12.768 10.329 1.00 66.56 122 GLU A CA 1
ATOM 976 C C . GLU A 1 122 ? -10.359 14.124 10.234 1.00 66.56 122 GLU A C 1
ATOM 978 O O . GLU A 1 122 ? -10.773 14.682 11.257 1.00 66.56 122 GLU A O 1
ATOM 983 N N . ASN A 1 123 ? -10.521 14.647 9.019 1.00 60.16 123 ASN A N 1
ATOM 984 C CA . ASN A 1 123 ? -11.187 15.910 8.739 1.00 60.16 123 ASN A CA 1
ATOM 985 C C . ASN A 1 123 ? -12.638 15.665 8.305 1.00 60.16 123 ASN A C 1
ATOM 987 O O . ASN A 1 123 ? -12.966 15.715 7.132 1.00 60.16 123 ASN A O 1
ATOM 991 N N . GLU A 1 124 ? -13.548 15.525 9.269 1.00 50.50 124 GLU A N 1
ATOM 992 C CA . GLU A 1 124 ? -15.005 15.472 9.020 1.00 50.50 124 GLU A CA 1
ATOM 993 C C . GLU A 1 124 ? -15.609 16.752 8.408 1.00 50.50 124 GLU A C 1
ATOM 995 O O . GLU A 1 124 ? -16.824 16.862 8.257 1.00 50.50 124 GLU A O 1
ATOM 1000 N N . ARG A 1 125 ? -14.797 17.772 8.107 1.00 45.09 125 ARG A N 1
ATOM 1001 C CA . ARG A 1 125 ? -15.280 18.998 7.469 1.00 45.09 125 ARG A CA 1
ATOM 1002 C C . ARG A 1 125 ? -15.011 18.925 5.970 1.00 45.09 125 ARG A C 1
ATOM 1004 O O . ARG A 1 125 ? -13.849 18.748 5.605 1.00 45.09 125 ARG A O 1
ATOM 1011 N N . PRO A 1 126 ? -16.022 19.174 5.117 1.00 46.81 126 PRO A N 1
ATOM 1012 C CA . PRO A 1 126 ? -15.847 19.229 3.674 1.00 46.81 126 PRO A CA 1
ATOM 1013 C C . PRO A 1 126 ? -15.061 20.496 3.320 1.00 46.81 126 PRO A C 1
ATOM 1015 O O . PRO A 1 126 ? -15.609 21.548 2.998 1.00 46.81 126 PRO A O 1
ATOM 1018 N N . LEU A 1 127 ? -13.739 20.428 3.444 1.00 52.50 127 LEU A N 1
ATOM 1019 C CA . LEU A 1 127 ? -12.848 21.394 2.819 1.00 52.50 127 LEU A CA 1
ATOM 1020 C C . LEU A 1 127 ? -12.972 21.243 1.297 1.00 52.50 127 LEU A C 1
ATOM 1022 O O . LEU A 1 127 ? -13.138 20.146 0.774 1.00 52.50 127 LEU A O 1
ATOM 1026 N N . SER A 1 128 ? -12.882 22.352 0.567 1.00 56.50 128 SER A N 1
ATOM 1027 C CA . SER A 1 128 ? -12.903 22.343 -0.901 1.00 56.50 128 SER A CA 1
ATOM 1028 C C . SER A 1 128 ? -11.954 21.273 -1.470 1.00 56.50 128 SER A C 1
ATOM 1030 O O . SER A 1 128 ? -10.805 21.164 -1.027 1.00 56.50 128 SER A O 1
ATOM 1032 N N . ASN A 1 129 ? -12.412 20.503 -2.469 1.00 58.75 129 ASN A N 1
ATOM 1033 C CA . ASN A 1 129 ? -11.671 19.400 -3.109 1.00 58.75 129 ASN A CA 1
ATOM 1034 C C . ASN A 1 129 ? -10.231 19.771 -3.512 1.00 58.75 129 ASN A C 1
ATOM 1036 O O . ASN A 1 129 ? -9.347 18.918 -3.535 1.00 58.75 129 ASN A O 1
ATOM 1040 N N . ARG A 1 130 ? -9.966 21.048 -3.820 1.00 55.69 130 ARG A N 1
ATOM 1041 C CA . ARG A 1 130 ? -8.640 21.533 -4.236 1.00 55.69 130 ARG A CA 1
ATOM 1042 C C . ARG A 1 130 ? -7.658 21.700 -3.067 1.00 55.69 130 ARG A C 1
ATOM 1044 O O . ARG A 1 130 ? -6.451 21.644 -3.279 1.00 55.69 130 ARG A O 1
ATOM 1051 N N . MET A 1 131 ? -8.155 21.883 -1.844 1.00 65.75 131 MET A N 1
ATOM 1052 C CA . MET A 1 131 ? -7.328 22.047 -0.643 1.00 65.75 131 MET A CA 1
ATOM 1053 C C . MET A 1 131 ? -6.933 20.716 0.007 1.00 65.75 131 MET A C 1
ATOM 1055 O O . MET A 1 131 ? -5.899 20.671 0.665 1.00 65.75 131 MET A O 1
ATOM 1059 N N . HIS A 1 132 ? -7.680 19.631 -0.229 1.00 69.00 132 HIS A N 1
ATOM 1060 C CA . HIS A 1 132 ? -7.399 18.309 0.351 1.00 69.00 132 HIS A CA 1
ATOM 1061 C C . HIS A 1 132 ? -6.016 17.770 -0.047 1.00 69.00 132 HIS A C 1
ATOM 1063 O O . HIS A 1 132 ? -5.219 17.364 0.800 1.00 69.00 132 HIS A O 1
A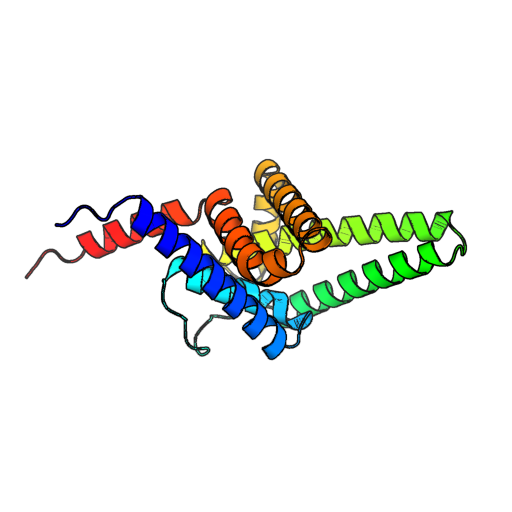TOM 1069 N N . TYR A 1 133 ? -5.684 17.831 -1.338 1.00 71.31 133 TYR A N 1
ATOM 1070 C CA . TYR A 1 133 ? -4.398 17.339 -1.837 1.00 71.31 133 TYR A CA 1
ATOM 1071 C C . TYR A 1 133 ? -3.220 18.209 -1.394 1.00 71.31 133 TYR A C 1
ATOM 1073 O O . TYR A 1 133 ? -2.178 17.684 -1.005 1.00 71.31 133 TYR A O 1
ATOM 1081 N N . ALA A 1 134 ? -3.399 19.534 -1.393 1.00 73.94 134 ALA A N 1
ATOM 1082 C CA . ALA A 1 134 ? -2.377 20.472 -0.937 1.00 73.94 134 ALA A CA 1
ATOM 1083 C C . ALA A 1 134 ? -2.079 20.303 0.562 1.00 73.94 134 ALA A C 1
ATOM 1085 O O . ALA A 1 134 ? -0.918 20.279 0.959 1.00 73.94 134 ALA A O 1
ATOM 1086 N N . GLN A 1 135 ? -3.114 20.112 1.386 1.00 75.25 135 GLN A N 1
ATOM 1087 C CA . GLN A 1 135 ? -2.961 19.832 2.816 1.00 75.25 135 GLN A CA 1
ATOM 1088 C C . GLN A 1 135 ? -2.304 18.475 3.078 1.00 75.25 135 GLN A C 1
ATOM 1090 O O . GLN A 1 135 ? -1.496 18.358 3.995 1.00 75.25 135 GLN A O 1
ATOM 1095 N N . THR A 1 136 ? -2.603 17.462 2.262 1.00 76.88 136 THR A N 1
ATOM 1096 C CA . THR A 1 136 ? -1.957 16.144 2.370 1.00 76.88 136 THR A CA 1
ATOM 1097 C C . THR A 1 136 ? -0.459 16.243 2.089 1.00 76.88 136 THR A C 1
ATOM 1099 O O . THR A 1 136 ? 0.347 15.702 2.846 1.00 76.88 136 THR A O 1
ATOM 1102 N N . LEU A 1 137 ? -0.074 16.987 1.047 1.00 78.19 137 LEU A N 1
ATOM 1103 C CA . LEU A 1 137 ? 1.330 17.259 0.735 1.00 78.19 137 LEU A CA 1
ATOM 1104 C C . LEU A 1 137 ? 2.016 18.043 1.861 1.00 78.19 137 LEU A C 1
ATOM 1106 O O . LEU A 1 137 ? 3.049 17.600 2.356 1.00 78.19 137 LEU A O 1
ATOM 1110 N N . ASP A 1 138 ? 1.422 19.146 2.324 1.00 80.81 138 ASP A N 1
ATOM 1111 C CA . ASP A 1 138 ? 1.963 19.943 3.437 1.00 80.81 138 ASP A CA 1
ATOM 1112 C C . ASP A 1 138 ? 2.132 19.094 4.712 1.00 80.81 138 ASP A C 1
ATOM 1114 O O . ASP A 1 138 ? 3.167 19.157 5.378 1.00 80.81 138 ASP A O 1
ATOM 1118 N N . HIS A 1 139 ? 1.177 18.210 5.017 1.00 78.56 139 HIS A N 1
ATOM 1119 C CA . HIS A 1 139 ? 1.273 17.311 6.165 1.00 78.56 139 HIS A CA 1
ATOM 1120 C C . HIS A 1 139 ? 2.413 16.289 6.030 1.00 78.56 139 HIS A C 1
ATOM 1122 O O . HIS A 1 139 ? 3.098 16.027 7.025 1.00 78.56 139 HIS A O 1
ATOM 1128 N N . MET A 1 140 ? 2.643 15.729 4.836 1.00 79.06 140 MET A N 1
ATOM 1129 C CA . MET A 1 140 ? 3.769 14.818 4.587 1.00 79.06 140 MET A CA 1
ATOM 1130 C C . MET A 1 140 ? 5.120 15.518 4.756 1.00 79.06 140 MET A C 1
ATOM 1132 O O . MET A 1 140 ? 6.015 14.956 5.387 1.00 79.06 140 MET A O 1
ATOM 1136 N N . PHE A 1 141 ? 5.259 16.749 4.254 1.00 79.81 141 PHE A N 1
ATOM 1137 C CA . PHE A 1 141 ? 6.497 17.523 4.395 1.00 79.81 141 PHE A CA 1
ATOM 1138 C C . PHE A 1 141 ? 6.771 17.938 5.841 1.00 79.81 141 PHE A C 1
ATOM 1140 O O . PHE A 1 141 ? 7.914 17.900 6.290 1.00 79.81 141 PHE A O 1
ATOM 1147 N N . ARG A 1 142 ? 5.729 18.294 6.598 1.00 80.00 142 ARG A N 1
ATOM 1148 C CA . ARG A 1 142 ? 5.866 18.675 8.012 1.00 80.00 142 ARG A CA 1
ATOM 1149 C C . ARG A 1 142 ? 6.109 17.492 8.947 1.00 80.00 142 ARG A C 1
ATOM 1151 O O . ARG A 1 142 ? 6.621 17.696 10.043 1.00 80.00 142 ARG A O 1
ATOM 1158 N N . ASN A 1 143 ? 5.745 16.270 8.548 1.00 78.88 143 ASN A N 1
ATOM 1159 C CA . ASN A 1 143 ? 5.853 15.070 9.385 1.00 78.88 143 ASN A CA 1
ATOM 1160 C C . ASN A 1 143 ? 6.610 13.928 8.680 1.00 78.88 143 ASN A C 1
ATOM 1162 O O . ASN A 1 143 ? 6.045 12.844 8.490 1.00 78.88 143 ASN A O 1
ATOM 1166 N N . PRO A 1 144 ? 7.902 14.105 8.348 1.00 80.81 144 PRO A N 1
ATOM 1167 C CA . PRO A 1 144 ? 8.673 13.096 7.621 1.00 80.81 144 PRO A CA 1
ATOM 1168 C C . PRO A 1 144 ? 8.786 11.769 8.388 1.00 80.81 144 PRO A C 1
ATOM 1170 O O . PRO A 1 144 ? 8.826 10.699 7.785 1.00 80.81 144 PRO A O 1
ATOM 1173 N N . THR A 1 145 ? 8.756 11.805 9.723 1.00 82.00 145 THR A N 1
ATOM 1174 C CA . THR A 1 145 ? 8.783 10.605 10.576 1.00 82.00 145 THR A CA 1
ATOM 1175 C C . THR A 1 145 ? 7.574 9.693 10.358 1.00 82.00 145 THR A C 1
ATOM 1177 O O . THR A 1 145 ? 7.723 8.472 10.363 1.00 82.00 145 THR A O 1
ATOM 1180 N N . LYS A 1 146 ? 6.384 10.256 10.103 1.00 80.31 146 LYS A N 1
ATOM 1181 C CA . LYS A 1 146 ? 5.176 9.474 9.785 1.00 80.31 146 LYS A CA 1
ATOM 1182 C C . LYS A 1 146 ? 5.271 8.836 8.396 1.00 80.31 146 LYS A C 1
ATOM 1184 O O . LYS A 1 146 ? 4.852 7.697 8.220 1.00 80.31 146 LYS A O 1
ATOM 1189 N N . CYS A 1 147 ? 5.869 9.534 7.432 1.00 82.00 147 CYS A N 1
ATOM 1190 C CA . CYS A 1 147 ? 6.111 9.002 6.090 1.00 82.00 147 CYS A CA 1
ATOM 1191 C C . CYS A 1 147 ? 7.081 7.812 6.127 1.00 82.00 147 CYS A C 1
ATOM 1193 O O . CYS A 1 147 ? 6.797 6.761 5.555 1.00 82.00 147 CYS A O 1
ATOM 1195 N N . VAL A 1 148 ? 8.184 7.941 6.875 1.00 83.81 148 VAL A N 1
ATOM 1196 C CA . VAL A 1 148 ? 9.138 6.841 7.097 1.00 83.81 148 VAL A CA 1
ATOM 1197 C C . VAL A 1 148 ? 8.460 5.661 7.798 1.00 83.81 148 VAL A C 1
ATOM 1199 O O . VAL A 1 148 ? 8.689 4.515 7.420 1.00 83.81 148 VAL A O 1
ATOM 1202 N N . TYR A 1 149 ? 7.574 5.916 8.764 1.00 85.25 149 TYR A N 1
ATOM 1203 C CA . TYR A 1 149 ? 6.797 4.862 9.421 1.00 85.25 149 TYR A CA 1
ATOM 1204 C C . TYR A 1 149 ? 5.937 4.059 8.431 1.00 85.25 149 TYR A C 1
ATOM 1206 O O . TYR A 1 149 ? 5.989 2.829 8.436 1.00 85.25 149 TYR A O 1
ATOM 1214 N N . ILE A 1 150 ? 5.198 4.736 7.543 1.00 84.62 150 ILE A N 1
ATOM 1215 C CA . ILE A 1 150 ? 4.389 4.082 6.499 1.00 84.62 150 ILE A CA 1
ATOM 1216 C C . ILE A 1 150 ? 5.279 3.266 5.551 1.00 84.62 150 ILE A C 1
ATOM 1218 O O . ILE A 1 150 ? 4.913 2.153 5.165 1.00 84.62 150 ILE A O 1
ATOM 1222 N N . MET A 1 151 ? 6.459 3.786 5.203 1.00 86.25 151 MET A N 1
ATOM 1223 C CA . MET A 1 151 ? 7.422 3.092 4.346 1.00 86.25 151 MET A CA 1
ATOM 1224 C C . MET A 1 151 ? 7.926 1.795 4.992 1.00 86.25 151 MET A C 1
ATOM 1226 O O . MET A 1 151 ? 7.838 0.733 4.379 1.00 86.25 151 MET A O 1
ATOM 1230 N N . VAL A 1 152 ? 8.385 1.857 6.248 1.00 86.88 152 VAL A N 1
ATOM 1231 C CA . VAL A 1 152 ? 8.866 0.683 7.001 1.00 86.88 152 VAL A CA 1
ATOM 1232 C C . VAL A 1 152 ? 7.760 -0.359 7.156 1.00 86.88 152 VAL A C 1
ATOM 1234 O O . VAL A 1 152 ? 8.007 -1.553 6.994 1.00 86.88 152 VAL A O 1
ATOM 1237 N N . LEU A 1 153 ? 6.532 0.083 7.427 1.00 87.06 153 LEU A N 1
ATOM 1238 C CA . LEU A 1 153 ? 5.384 -0.804 7.576 1.00 87.06 153 LEU A CA 1
ATOM 1239 C C . LEU A 1 153 ? 4.996 -1.492 6.258 1.00 87.06 153 LEU A C 1
ATOM 1241 O O . LEU A 1 153 ? 4.607 -2.656 6.247 1.00 87.06 153 LEU A O 1
ATOM 1245 N N . SER A 1 154 ? 5.115 -0.782 5.137 1.00 85.38 154 SER A N 1
ATOM 1246 C CA . SER A 1 154 ? 4.845 -1.352 3.813 1.00 85.38 154 SER A CA 1
ATOM 1247 C C . SER A 1 154 ? 5.934 -2.356 3.423 1.00 85.38 154 SER A C 1
ATOM 1249 O O . SER A 1 154 ? 5.622 -3.451 2.962 1.00 85.38 154 SER A O 1
ATOM 1251 N N . GLY A 1 155 ? 7.205 -2.038 3.693 1.00 84.19 155 GLY A N 1
ATOM 1252 C CA . GLY A 1 155 ? 8.323 -2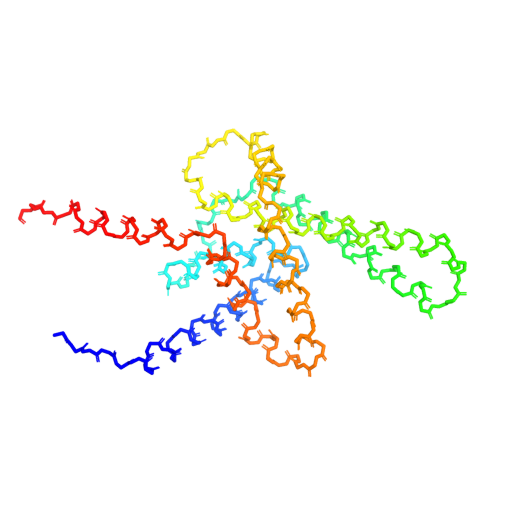.958 3.466 1.00 84.19 155 GLY A CA 1
ATOM 1253 C C . GLY A 1 155 ? 8.226 -4.235 4.305 1.00 84.19 155 GLY A C 1
ATOM 1254 O O . GLY A 1 155 ? 8.428 -5.332 3.787 1.00 84.19 155 GLY A O 1
ATOM 1255 N N . SER A 1 156 ? 7.848 -4.124 5.583 1.00 85.12 156 SER A N 1
ATOM 1256 C CA . SER A 1 156 ? 7.658 -5.300 6.441 1.00 85.12 156 SER A CA 1
ATOM 1257 C C . SER A 1 156 ? 6.476 -6.164 5.997 1.00 85.12 156 SER A C 1
ATOM 1259 O O . SER A 1 156 ? 6.589 -7.388 6.015 1.00 85.12 156 SER A O 1
ATOM 1261 N N . ALA A 1 157 ? 5.380 -5.564 5.521 1.00 85.44 157 ALA A N 1
ATOM 1262 C CA . ALA A 1 157 ? 4.255 -6.302 4.949 1.00 85.44 157 ALA A CA 1
ATOM 1263 C C . ALA A 1 157 ? 4.669 -7.130 3.718 1.00 85.44 157 ALA A C 1
ATOM 1265 O O . ALA A 1 157 ? 4.298 -8.300 3.619 1.00 85.44 157 ALA A O 1
ATOM 1266 N N . VAL A 1 158 ? 5.472 -6.551 2.818 1.00 83.56 158 VAL A N 1
ATOM 1267 C CA . VAL A 1 158 ? 5.998 -7.249 1.632 1.00 83.56 158 VAL A CA 1
ATOM 1268 C C . VAL A 1 158 ? 6.922 -8.401 2.032 1.00 83.56 158 VAL A C 1
ATOM 1270 O O . VAL A 1 158 ? 6.761 -9.510 1.526 1.00 83.56 158 VAL A O 1
ATOM 1273 N N . LEU A 1 159 ? 7.835 -8.178 2.985 1.00 84.00 159 LEU A N 1
ATOM 1274 C CA . LEU A 1 159 ? 8.722 -9.229 3.501 1.00 84.00 159 LEU A CA 1
ATOM 1275 C C . LEU A 1 159 ? 7.932 -10.399 4.099 1.00 84.00 159 LEU A C 1
ATOM 1277 O O . LEU A 1 159 ? 8.227 -11.555 3.808 1.00 84.00 159 LEU A O 1
ATOM 1281 N N . VAL A 1 160 ? 6.896 -10.123 4.896 1.00 84.88 160 VAL A N 1
ATOM 1282 C CA . VAL A 1 160 ? 6.033 -11.180 5.449 1.00 84.88 160 VAL A CA 1
ATOM 1283 C C . VAL A 1 160 ? 5.307 -11.937 4.336 1.00 84.88 160 VAL A C 1
ATOM 1285 O O . VAL A 1 160 ? 5.236 -13.161 4.399 1.00 84.88 160 VAL A O 1
ATOM 1288 N N . GLY A 1 161 ? 4.824 -11.240 3.302 1.00 82.44 161 GLY A N 1
ATOM 1289 C CA . GLY A 1 161 ? 4.230 -11.862 2.115 1.00 82.44 161 GLY A CA 1
ATOM 1290 C C . GLY A 1 161 ? 5.176 -12.808 1.383 1.00 82.44 161 GLY A C 1
ATOM 1291 O O . GLY A 1 161 ? 4.748 -13.877 0.954 1.00 82.44 161 GLY A O 1
ATOM 1292 N N . PHE A 1 162 ? 6.458 -12.454 1.307 1.00 81.81 162 PHE A N 1
ATOM 1293 C CA . PHE A 1 162 ? 7.484 -13.285 0.685 1.00 81.81 162 PHE A CA 1
ATOM 1294 C C . PHE A 1 162 ? 7.744 -14.586 1.461 1.00 81.81 162 PHE A C 1
ATOM 1296 O O . PHE A 1 162 ? 7.824 -15.654 0.862 1.00 81.81 162 PHE A O 1
ATOM 1303 N N . PHE A 1 163 ? 7.843 -14.522 2.794 1.00 83.19 163 PHE A N 1
ATOM 1304 C CA . PHE A 1 163 ? 8.139 -15.705 3.614 1.00 83.19 163 PHE A CA 1
ATOM 1305 C C . PHE A 1 163 ? 6.910 -16.557 3.946 1.00 83.19 163 PHE A C 1
ATOM 1307 O O . PHE A 1 163 ? 7.026 -17.773 4.094 1.00 83.19 163 PHE A O 1
ATOM 1314 N N . ASN A 1 164 ? 5.739 -15.940 4.125 1.00 86.81 164 ASN A N 1
ATOM 1315 C CA . ASN A 1 164 ? 4.526 -16.642 4.525 1.00 86.81 164 ASN A CA 1
ATOM 1316 C C . ASN A 1 164 ? 3.264 -16.004 3.909 1.00 86.81 164 ASN A C 1
ATOM 1318 O O . ASN A 1 164 ? 2.635 -15.131 4.523 1.00 86.81 164 ASN A O 1
ATOM 1322 N N . PRO A 1 165 ? 2.836 -16.475 2.723 1.00 82.44 165 PRO A N 1
ATOM 1323 C CA . PRO A 1 165 ? 1.692 -15.904 2.016 1.00 82.44 165 PRO A CA 1
ATOM 1324 C C . PRO A 1 165 ? 0.368 -16.130 2.757 1.00 82.44 165 PRO A C 1
ATOM 1326 O O . PRO A 1 165 ? -0.534 -15.301 2.669 1.00 82.44 165 PRO A O 1
ATOM 1329 N N . ILE A 1 166 ? 0.245 -17.212 3.534 1.00 83.25 166 ILE A N 1
ATOM 1330 C CA . ILE A 1 166 ? -0.961 -17.492 4.326 1.00 83.25 166 ILE A CA 1
ATOM 1331 C C . ILE A 1 166 ? -1.119 -16.417 5.404 1.00 83.25 166 ILE A C 1
ATOM 1333 O O . ILE A 1 166 ? -2.167 -15.781 5.510 1.00 83.25 166 ILE A O 1
ATOM 1337 N N . LEU A 1 167 ? -0.059 -16.161 6.174 1.00 82.06 167 LEU A N 1
ATOM 1338 C CA . LEU A 1 167 ? -0.078 -15.138 7.221 1.00 82.06 167 LEU A CA 1
ATOM 1339 C C . LEU A 1 167 ? -0.315 -13.743 6.625 1.00 82.06 167 LEU A C 1
ATOM 1341 O O . LEU A 1 167 ? -1.048 -12.934 7.200 1.00 82.06 167 LEU A O 1
ATOM 1345 N N . PHE A 1 168 ? 0.229 -13.497 5.434 1.00 83.38 168 PHE A N 1
ATOM 1346 C CA . PHE A 1 168 ? -0.035 -12.282 4.678 1.00 83.38 168 PHE A CA 1
ATOM 1347 C C . PHE A 1 168 ? -1.513 -12.104 4.340 1.00 83.38 168 PHE A C 1
ATOM 1349 O O . PHE A 1 168 ? -2.080 -11.065 4.660 1.00 83.38 168 PHE A O 1
ATOM 1356 N N . VAL A 1 169 ? -2.173 -13.110 3.770 1.00 83.50 169 VAL A N 1
ATOM 1357 C CA . VAL A 1 169 ? -3.586 -12.989 3.386 1.00 83.50 169 VAL A CA 1
ATOM 1358 C C . VAL A 1 169 ? -4.487 -12.754 4.603 1.00 83.50 169 VAL A C 1
ATOM 1360 O O . VAL A 1 169 ? -5.360 -11.887 4.557 1.00 83.50 169 VAL A O 1
ATOM 1363 N N . PHE A 1 170 ? -4.269 -13.484 5.699 1.00 83.31 170 PHE A N 1
ATOM 1364 C CA . PHE A 1 170 ? -5.196 -13.473 6.834 1.00 83.31 170 PHE A CA 1
ATOM 1365 C C . PHE A 1 170 ? -4.935 -12.388 7.878 1.00 83.31 170 PHE A C 1
ATOM 1367 O O . PHE A 1 170 ? -5.877 -11.999 8.557 1.00 83.31 170 PHE A O 1
ATOM 1374 N N . LEU A 1 171 ? -3.699 -11.916 8.055 1.00 82.38 171 LEU A N 1
ATOM 1375 C CA . LEU A 1 171 ? -3.357 -11.043 9.186 1.00 82.38 171 LEU A CA 1
ATOM 1376 C C . LEU A 1 171 ? -2.817 -9.677 8.754 1.00 82.38 171 LEU A C 1
ATOM 1378 O O . LEU A 1 171 ? -3.092 -8.668 9.406 1.00 82.38 171 LEU A O 1
ATOM 1382 N N . VAL A 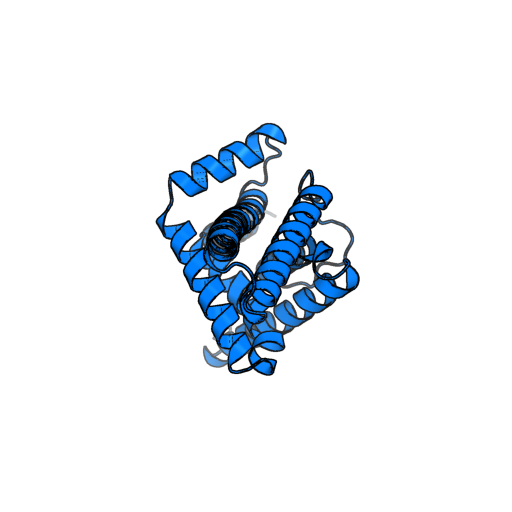1 172 ? -2.021 -9.639 7.683 1.00 85.12 172 VAL A N 1
ATOM 1383 C CA . VAL A 1 172 ? -1.196 -8.467 7.360 1.00 85.12 172 VAL A CA 1
ATOM 1384 C C . VAL A 1 172 ? -2.017 -7.238 6.956 1.00 85.12 172 VAL A C 1
ATOM 1386 O O . VAL A 1 172 ? -1.728 -6.188 7.518 1.00 85.12 172 VAL A O 1
ATOM 1389 N N . PRO A 1 173 ? -3.048 -7.291 6.086 1.00 83.44 173 PRO A N 1
ATOM 1390 C CA . PRO A 1 173 ? -3.822 -6.100 5.726 1.00 83.44 173 PRO A CA 1
ATOM 1391 C C . PRO A 1 173 ? -4.508 -5.442 6.926 1.00 83.44 173 PRO A C 1
ATOM 1393 O O . PRO A 1 173 ? -4.454 -4.222 7.088 1.00 83.44 173 PRO A O 1
ATOM 1396 N N . GLY A 1 174 ? -5.121 -6.248 7.796 1.00 81.69 174 GLY A N 1
ATOM 1397 C CA . GLY A 1 174 ? -5.765 -5.772 9.014 1.00 81.69 174 GLY A CA 1
ATOM 1398 C C . GLY A 1 174 ? -4.752 -5.170 9.981 1.00 81.69 174 GLY A C 1
ATOM 1399 O O . GLY A 1 174 ? -4.953 -4.056 10.465 1.00 81.69 174 GLY A O 1
ATOM 1400 N N . LEU A 1 175 ? -3.643 -5.874 10.237 1.00 84.75 175 LEU A N 1
ATOM 1401 C CA . LEU A 1 175 ? -2.583 -5.399 11.130 1.00 84.75 175 LEU A CA 1
ATOM 1402 C C . LEU A 1 175 ? -1.912 -4.130 10.595 1.00 84.75 175 LEU A C 1
ATOM 1404 O O . LEU A 1 175 ? -1.666 -3.204 11.365 1.00 84.75 175 LEU A O 1
ATOM 1408 N N . TYR A 1 176 ? -1.656 -4.077 9.289 1.00 85.94 176 TYR A N 1
ATOM 1409 C CA . TYR A 1 176 ? -1.110 -2.922 8.588 1.00 85.94 176 TYR A CA 1
ATOM 1410 C C . TYR A 1 176 ? -1.985 -1.700 8.845 1.00 85.94 176 TYR A C 1
ATOM 1412 O O . TYR A 1 176 ? -1.519 -0.718 9.417 1.00 85.94 176 TYR A O 1
ATOM 1420 N N . TRP A 1 177 ? -3.277 -1.776 8.523 1.00 82.62 177 TRP A N 1
ATOM 1421 C CA . TRP A 1 177 ? -4.162 -0.630 8.702 1.00 82.62 177 TRP A CA 1
ATOM 1422 C C . TRP A 1 177 ? -4.390 -0.267 10.167 1.00 82.62 177 TRP A C 1
ATOM 1424 O O . TRP A 1 177 ? -4.462 0.915 10.509 1.00 82.62 177 TRP A O 1
ATOM 1434 N N . TRP A 1 178 ? -4.417 -1.247 11.067 1.00 83.12 178 TRP A N 1
ATOM 1435 C CA . TRP A 1 178 ? -4.467 -0.981 12.502 1.00 83.12 178 TRP A CA 1
ATOM 1436 C C . TRP A 1 178 ? -3.224 -0.226 13.003 1.00 83.12 178 TRP A C 1
ATOM 1438 O O . TRP A 1 178 ? -3.330 0.720 13.785 1.00 83.12 178 TRP A O 1
ATOM 1448 N N . LEU A 1 179 ? -2.037 -0.591 12.519 1.00 84.31 179 LEU A N 1
ATOM 1449 C CA . LEU A 1 179 ? -0.791 0.097 12.845 1.00 84.31 179 LEU A CA 1
ATOM 1450 C C . LEU A 1 179 ? -0.724 1.492 12.217 1.00 84.31 179 LEU A C 1
ATOM 1452 O O . LEU A 1 179 ? -0.350 2.435 12.912 1.00 84.31 179 LEU A O 1
ATOM 1456 N N . VAL A 1 180 ? -1.159 1.665 10.965 1.00 82.44 180 VAL A N 1
ATOM 1457 C CA . VAL A 1 180 ? -1.230 2.989 10.321 1.00 82.44 180 VAL A CA 1
ATOM 1458 C C . VAL A 1 180 ? -2.157 3.927 11.093 1.00 82.44 180 VAL A C 1
ATOM 1460 O O . VAL A 1 180 ? -1.746 5.026 11.462 1.00 82.44 180 VAL A O 1
ATOM 1463 N N . THR A 1 181 ? -3.381 3.495 11.401 1.00 77.25 181 THR A N 1
ATOM 1464 C CA . THR A 1 181 ? -4.361 4.319 12.135 1.00 77.25 181 THR A CA 1
ATOM 1465 C C . THR A 1 181 ? -3.857 4.703 13.531 1.00 77.25 181 THR A C 1
ATOM 1467 O O . THR A 1 181 ? -4.043 5.839 13.981 1.00 77.25 181 THR A O 1
ATOM 1470 N N . LYS A 1 182 ? -3.139 3.798 14.210 1.00 77.00 182 LYS A N 1
ATOM 1471 C CA . LYS A 1 182 ? -2.498 4.072 15.502 1.00 77.00 182 LYS A CA 1
ATOM 1472 C C . LYS A 1 182 ? -1.292 5.010 15.377 1.00 77.00 182 LYS A C 1
ATOM 1474 O O . LYS A 1 182 ? -1.192 5.965 16.145 1.00 77.00 182 LYS A O 1
ATOM 1479 N N . GLY A 1 183 ? -0.404 4.767 14.414 1.00 72.38 183 GLY A N 1
ATOM 1480 C CA . GLY A 1 183 ? 0.811 5.550 14.166 1.00 72.38 183 GLY A CA 1
ATOM 1481 C C . GLY A 1 183 ? 0.531 6.966 13.663 1.00 72.38 183 GLY A C 1
ATOM 1482 O O . GLY A 1 183 ? 1.252 7.902 14.003 1.00 72.38 183 GLY A O 1
ATOM 1483 N N . MET A 1 184 ? -0.564 7.157 12.926 1.00 73.38 184 MET A N 1
ATOM 1484 C CA . MET A 1 184 ? -1.012 8.478 12.481 1.00 73.38 184 MET A CA 1
ATOM 1485 C C . MET A 1 184 ? -1.849 9.225 13.529 1.00 73.38 184 MET A C 1
ATOM 1487 O O . MET A 1 184 ? -2.023 10.436 13.402 1.00 73.38 184 MET A O 1
ATOM 1491 N N . GLY A 1 185 ? -2.267 8.552 14.609 1.00 63.53 185 GLY A N 1
ATOM 1492 C CA . GLY A 1 185 ? -2.915 9.168 15.771 1.00 63.53 185 GLY A CA 1
ATOM 1493 C C . GLY A 1 185 ? -4.445 9.217 15.725 1.00 63.53 185 GLY A C 1
ATOM 1494 O O . GLY A 1 185 ? -5.047 9.861 16.588 1.00 63.53 185 GLY A O 1
ATOM 1495 N N . GLN A 1 186 ? -5.094 8.516 14.790 1.00 61.16 186 GLN A N 1
ATOM 1496 C CA . GLN A 1 186 ? -6.553 8.550 14.631 1.00 61.16 186 GLN A CA 1
ATOM 1497 C C . GLN A 1 186 ? -7.318 7.978 15.837 1.00 61.16 186 GLN A C 1
ATOM 1499 O O . GLN A 1 186 ? -8.371 8.506 16.202 1.00 61.16 186 GLN A O 1
ATOM 1504 N N . GLN A 1 187 ? -6.767 6.980 16.543 1.00 52.12 187 GLN A N 1
ATOM 1505 C CA . GLN A 1 187 ? -7.430 6.410 17.729 1.00 52.12 187 GLN A CA 1
ATOM 1506 C C . GLN A 1 187 ? -7.624 7.424 18.872 1.00 52.12 187 GLN A C 1
ATOM 1508 O O . GLN A 1 187 ? -8.594 7.329 19.625 1.00 52.12 187 GLN A O 1
ATOM 1513 N N . LYS A 1 188 ? -6.744 8.430 19.003 1.00 42.28 188 LYS A N 1
ATOM 1514 C CA . LYS A 1 188 ? -6.836 9.428 20.087 1.00 42.28 188 LYS A CA 1
ATOM 1515 C C . LYS A 1 188 ? -8.051 10.351 19.943 1.00 42.28 188 LYS A C 1
ATOM 1517 O O . LYS A 1 188 ? -8.551 10.846 20.952 1.00 42.28 188 LYS A O 1
ATOM 1522 N N . LYS A 1 189 ? -8.523 10.596 18.716 1.00 47.44 189 LYS A N 1
ATOM 1523 C CA . LYS A 1 189 ? -9.687 11.458 18.457 1.00 47.44 189 LYS A CA 1
ATOM 1524 C C . LYS A 1 189 ? -11.012 10.711 18.616 1.00 47.44 189 LYS A C 1
ATOM 1526 O O . LYS A 1 189 ? -11.957 11.304 19.125 1.00 47.44 189 LYS A O 1
ATOM 1531 N N . GLN A 1 190 ? -11.063 9.422 18.274 1.00 44.91 190 GLN A N 1
ATOM 1532 C CA . GLN A 1 190 ? -12.266 8.598 18.450 1.00 44.91 190 GLN A CA 1
ATOM 1533 C C . GLN A 1 190 ? -12.591 8.339 19.922 1.00 44.91 190 GLN A C 1
ATOM 1535 O O . GLN A 1 190 ? -13.728 8.564 20.321 1.00 44.91 190 GLN A O 1
ATOM 1540 N N . PHE A 1 191 ? -11.592 8.045 20.765 1.00 37.66 191 PHE A N 1
ATOM 1541 C CA . PHE A 1 191 ? -11.822 7.905 22.212 1.00 37.66 191 PHE A CA 1
ATOM 1542 C C . PHE A 1 191 ? -12.354 9.204 22.837 1.00 37.66 191 PHE A C 1
ATOM 1544 O O . PHE A 1 191 ? -13.171 9.186 23.749 1.00 37.66 191 PHE A O 1
ATOM 1551 N N . LYS A 1 192 ? -11.929 10.366 22.320 1.00 32.72 192 LYS A N 1
ATOM 1552 C CA . LYS A 1 192 ? -12.447 11.664 22.768 1.00 32.72 192 LYS A CA 1
ATOM 1553 C C . LYS A 1 192 ? -13.888 11.902 22.302 1.00 32.72 192 LYS A C 1
ATOM 1555 O O . LYS A 1 192 ? -14.615 12.591 23.001 1.00 32.72 192 LYS A O 1
ATOM 1560 N N . LYS A 1 193 ? -14.299 11.332 21.165 1.00 37.56 193 LYS A N 1
ATOM 1561 C CA . LYS A 1 193 ? -15.659 11.436 20.620 1.00 37.56 193 LYS A CA 1
ATOM 1562 C C . LYS A 1 193 ? -16.655 10.490 21.271 1.00 37.56 193 LYS A C 1
ATOM 1564 O O . LYS A 1 193 ? -17.745 10.945 21.588 1.00 37.56 193 LYS A O 1
ATOM 1569 N N . GLU A 1 194 ? -16.275 9.242 21.534 1.00 38.44 194 GLU A N 1
ATOM 1570 C CA . GLU A 1 194 ? -17.089 8.312 22.332 1.00 38.44 194 GLU A CA 1
ATOM 1571 C C . GLU A 1 194 ? -17.277 8.849 23.753 1.00 38.44 194 GLU A C 1
ATOM 1573 O O . GLU A 1 194 ? -18.405 9.000 24.200 1.00 38.44 194 GLU A O 1
ATOM 1578 N N . VAL A 1 195 ? -16.204 9.306 24.413 1.00 43.06 195 VAL A N 1
ATOM 1579 C CA . VAL A 1 195 ? -16.302 9.915 25.756 1.00 43.06 195 VAL A CA 1
ATOM 1580 C C . VAL A 1 195 ? -17.110 11.220 25.754 1.00 43.06 195 VAL A C 1
ATOM 1582 O O . VAL A 1 195 ? -17.606 11.630 26.801 1.00 43.06 195 VAL A O 1
ATOM 1585 N N . GLN A 1 196 ? -17.239 11.904 24.615 1.00 35.91 196 GLN A N 1
ATOM 1586 C CA . GLN A 1 196 ? -18.013 13.142 24.505 1.00 35.91 196 GLN A CA 1
ATOM 1587 C C . GLN A 1 196 ? -19.475 12.880 24.105 1.00 35.91 196 GLN A C 1
ATOM 1589 O O . GLN A 1 196 ? -20.339 13.574 24.627 1.00 35.91 196 GLN A O 1
ATOM 1594 N N . CYS A 1 197 ? -19.775 11.853 23.298 1.00 42.62 197 CYS A N 1
ATOM 1595 C CA . CYS A 1 197 ? -21.146 11.384 23.048 1.00 42.62 197 CYS A CA 1
ATOM 1596 C C . CYS A 1 197 ? -21.758 10.713 24.285 1.00 42.62 197 CYS A C 1
ATOM 1598 O O . CYS A 1 197 ? -22.891 11.032 24.632 1.00 42.62 197 CYS A O 1
ATOM 1600 N N . ASP A 1 198 ? -20.990 9.913 25.031 1.00 42.34 198 ASP A N 1
ATOM 1601 C CA . ASP A 1 198 ? -21.441 9.336 26.309 1.00 42.34 198 ASP A CA 1
ATOM 1602 C C . ASP A 1 198 ? -21.642 10.398 27.403 1.00 42.34 198 ASP A C 1
ATOM 1604 O O . ASP A 1 198 ? -22.352 10.176 28.380 1.00 42.34 198 ASP A O 1
ATOM 1608 N N . LYS A 1 199 ? -21.044 11.587 27.247 1.00 45.31 199 LYS A N 1
ATOM 1609 C CA . LYS A 1 199 ? -21.247 12.738 28.144 1.00 45.31 199 LYS A CA 1
ATOM 1610 C C . LYS A 1 199 ? -22.300 13.733 27.656 1.00 45.31 199 LYS A C 1
ATOM 1612 O O . LYS A 1 199 ? -22.530 14.723 28.347 1.00 45.31 199 LYS A O 1
ATOM 1617 N N . LEU A 1 200 ? -22.924 13.498 26.501 1.00 43.91 200 LEU A N 1
ATOM 1618 C CA . LEU A 1 200 ? -23.977 14.353 25.937 1.00 43.91 200 LEU A CA 1
ATOM 1619 C C . LEU A 1 200 ? -25.393 13.791 26.136 1.00 43.91 200 LEU A C 1
ATOM 1621 O O . LEU A 1 200 ? -26.353 14.452 25.756 1.00 43.91 200 LEU A O 1
ATOM 1625 N N . HIS A 1 201 ? -25.522 12.656 26.830 1.00 48.09 201 HIS A N 1
ATOM 1626 C CA . HIS A 1 201 ? -26.767 12.227 27.469 1.00 48.09 201 HIS A CA 1
ATOM 1627 C C . HIS A 1 201 ? -26.656 12.170 29.007 1.00 48.09 201 HIS A C 1
ATOM 1629 O O . HIS A 1 201 ? -26.735 11.100 29.605 1.00 48.09 201 HIS A O 1
ATOM 1635 N N . PRO A 1 202 ? -26.525 13.306 29.708 1.00 43.44 202 PRO A N 1
ATOM 1636 C CA . PRO A 1 202 ? -27.239 13.506 30.950 1.00 43.44 202 PRO A CA 1
ATOM 1637 C C . PRO A 1 202 ? -28.534 14.268 30.630 1.00 43.44 202 PRO A C 1
ATOM 1639 O O . PRO A 1 202 ? -28.521 15.180 29.808 1.00 43.44 202 PRO A O 1
ATOM 1642 N N . TYR A 1 203 ? -29.617 13.920 31.324 1.00 41.06 203 TYR A N 1
ATOM 1643 C CA . TYR A 1 203 ? -30.984 14.453 31.207 1.00 41.06 203 TYR A CA 1
ATOM 1644 C C . TYR A 1 203 ? -31.791 13.786 30.073 1.00 41.06 203 TYR A C 1
ATOM 1646 O O . TYR A 1 203 ? -31.458 13.915 28.901 1.00 41.06 203 TYR A O 1
ATOM 1654 N N . GLN A 1 204 ? -32.847 13.018 30.357 1.00 36.44 204 GLN A N 1
ATOM 1655 C CA . GLN A 1 204 ? -33.848 13.134 31.429 1.00 36.44 204 GLN A CA 1
ATOM 1656 C C . GLN A 1 204 ? -34.252 11.774 32.003 1.00 36.44 204 GLN A C 1
ATOM 1658 O O . GLN A 1 204 ? -34.247 10.786 31.236 1.00 36.44 204 GLN A O 1
#

pLDDT: mean 72.42, std 14.27, range [32.72, 87.06]

Radius of gyration: 19.33 Å; chains: 1; bounding box: 56×40×58 Å

Secondary structure (DSSP, 8-state):
-----HHHHHHHHHHHHHHHHHHHHHHHHHTTGGGGHHHHHHHHHHHHHHSS---TT-----TTHHHHHHHHHHHHHHHHHHHHHHTTTSSHHHHHHHHHHHHHHHHHHHHHHHHHHHHHHH--S---HHHHHHHHHHHHHH-HHHHHHHHHHHHHHHHHHHH-HHHHHHHHHHHHHHHHHHHHTHHHHHHHHHHHHTTS----

Organism: NCBI:txid1076179